Protein AF-L8FT70-F1 (afdb_monomer)

Solvent-accessible surface area (backbone atoms only — not comparable to full-atom values): 10504 Å² total; per-residue (Å²): 115,75,65,59,57,54,50,51,58,57,54,71,76,45,84,89,72,83,80,74,59,59,60,73,52,46,50,31,54,30,50,71,73,53,44,72,43,49,38,55,40,74,94,66,28,44,56,64,94,64,82,36,46,48,33,37,47,59,36,65,41,26,26,90,38,29,54,55,34,47,47,24,46,27,53,96,92,42,75,43,76,63,79,59,51,63,89,50,45,43,37,65,92,49,46,83,42,52,55,91,88,58,84,51,43,29,25,32,37,34,36,21,26,52,59,82,42,89,92,43,68,38,80,33,36,39,38,56,56,54,33,31,34,38,71,51,61,74,90,56,72,92,76,77,72,50,60,80,59,83,40,46,73,94,46,98,52,79,65,49,77,52,60,60,57,44,37,42,36,42,63,48,93,44,58,87,55,79,52,76,47,110

Mean predicted aligned error: 3.5 Å

InterPro domains:
  IPR007444 Glucan biosynthesis, periplasmic, MdoG C-terminal [PF04349] (3-182)
  IPR011013 Galactose mutarotase-like domain superfamily [SSF74650] (2-179)
  IPR014438 Glucan biosynthesis protein MdoG/MdoD [PTHR30504] (3-182)
  IPR014718 Glycoside hydrolase-type carbohydrate-binding [G3DSA:2.70.98.10] (1-182)

Secondary structure (DSSP, 8-state):
-HHHHHHHHHHHTS---PPPPPPSSGGGG--HHHHHT-EE-GGG-BTTTS-SS-EEEEEEPBTTB-S-BEEEEEETTEEEEPPP-GGGEE-GGGGGGS-TT----EEEEEEEE-SS-TTS-EEEEEEESTTEEEE--TT------EES--BSTTSSSPPB-----EEEEEPPSSTT---EE-

Sequence (182 aa):
ANYVRRLAQRLARRSYVAPSEIPASGLGALDYDGYRHIRFRADKAIWRNEDLGFELQMFPCGYLYRTPVEIFLVESGTARRLKAVPSLFEFGEVKDQLAPGARVAFSGFRIHAPLNRRDFYDEFMVFQGASYFRGLGKNHRYGLSARALALNTAGPEPEEFPIFRSFWIEKPDKPQAITVHA

Structure (mmCIF, N/CA/C/O backbone):
data_AF-L8FT70-F1
#
_entry.id   AF-L8FT70-F1
#
loop_
_atom_site.group_PDB
_atom_site.id
_atom_site.type_symbol
_atom_site.label_atom_id
_atom_site.label_alt_id
_atom_site.label_comp_id
_atom_site.label_asym_id
_atom_site.label_entity_id
_atom_site.label_seq_id
_atom_site.pdbx_PDB_ins_code
_atom_site.Cartn_x
_atom_site.Cartn_y
_atom_site.Cartn_z
_atom_site.occupancy
_atom_site.B_iso_or_equiv
_atom_site.auth_seq_id
_atom_site.auth_comp_id
_atom_site.auth_asym_id
_atom_site.auth_atom_id
_atom_site.pdbx_PDB_model_num
ATOM 1 N N . ALA A 1 1 ? -18.743 -4.910 -5.871 1.00 64.56 1 ALA A N 1
ATOM 2 C CA . ALA A 1 1 ? -18.445 -5.935 -6.905 1.00 64.56 1 ALA A CA 1
ATOM 3 C C . ALA A 1 1 ? -18.769 -5.523 -8.361 1.00 64.56 1 ALA A C 1
ATOM 5 O O . ALA A 1 1 ? -17.851 -5.434 -9.167 1.00 64.56 1 ALA A O 1
ATOM 6 N N . ASN A 1 2 ? -20.028 -5.250 -8.753 1.00 88.50 2 ASN A N 1
ATOM 7 C CA . ASN A 1 2 ? -20.389 -5.044 -10.179 1.00 88.50 2 ASN A CA 1
ATOM 8 C C . ASN A 1 2 ? -19.691 -3.863 -10.887 1.00 88.50 2 ASN A C 1
ATOM 10 O O . ASN A 1 2 ? -19.509 -3.895 -12.103 1.00 88.50 2 ASN A O 1
ATOM 14 N N . TYR A 1 3 ? -19.301 -2.820 -10.149 1.00 94.25 3 TYR A N 1
ATOM 15 C CA . TYR A 1 3 ? -18.602 -1.662 -10.713 1.00 94.25 3 TYR A CA 1
ATOM 16 C C . TYR A 1 3 ? -17.226 -2.029 -11.295 1.00 94.25 3 TYR A C 1
ATOM 18 O O . TYR A 1 3 ? -16.974 -1.749 -12.466 1.00 94.25 3 TYR A O 1
ATOM 26 N N . VAL A 1 4 ? -16.377 -2.703 -10.511 1.00 95.81 4 VAL A N 1
ATOM 27 C CA . VAL A 1 4 ? -14.994 -3.044 -10.896 1.00 95.81 4 VAL A CA 1
ATOM 28 C C . VAL A 1 4 ? -14.978 -3.979 -12.104 1.00 95.81 4 VAL A C 1
ATOM 30 O O . VAL A 1 4 ? -14.278 -3.720 -13.079 1.00 95.81 4 VAL A O 1
ATOM 33 N N . ARG A 1 5 ? -15.864 -4.984 -12.130 1.00 96.44 5 ARG A N 1
ATOM 34 C CA . ARG A 1 5 ? -16.022 -5.878 -13.289 1.00 96.44 5 ARG A CA 1
ATOM 35 C C . ARG A 1 5 ? -16.369 -5.117 -14.573 1.00 96.44 5 ARG A C 1
ATOM 37 O O . ARG A 1 5 ? -15.765 -5.361 -15.614 1.00 96.44 5 ARG A O 1
ATOM 44 N N . ARG A 1 6 ? -17.315 -4.172 -14.513 1.00 97.06 6 ARG A N 1
ATOM 45 C CA . ARG A 1 6 ? -17.670 -3.333 -15.674 1.00 97.06 6 ARG A CA 1
ATOM 46 C C . ARG A 1 6 ? -16.533 -2.403 -16.086 1.00 97.06 6 ARG A C 1
ATOM 48 O O . ARG A 1 6 ? -16.371 -2.129 -17.272 1.00 97.06 6 ARG A O 1
ATOM 55 N N . LEU A 1 7 ? -15.750 -1.896 -15.133 1.00 96.31 7 LEU A N 1
ATOM 56 C CA . LEU A 1 7 ? -14.559 -1.109 -15.438 1.00 96.31 7 LEU A CA 1
ATOM 57 C C . LEU A 1 7 ? -13.531 -1.954 -16.202 1.00 96.31 7 LEU A C 1
ATOM 59 O O . LEU A 1 7 ? -13.119 -1.537 -17.282 1.00 96.31 7 LEU A O 1
ATOM 63 N N . ALA A 1 8 ? -13.216 -3.156 -15.715 1.00 96.25 8 ALA A N 1
ATOM 64 C CA . ALA A 1 8 ? -12.308 -4.089 -16.381 1.00 96.25 8 ALA A CA 1
ATOM 65 C C . ALA A 1 8 ? -12.779 -4.441 -17.805 1.00 96.25 8 ALA A C 1
ATOM 67 O O . ALA A 1 8 ? -12.007 -4.335 -18.753 1.00 96.25 8 ALA A O 1
ATOM 68 N N . GLN A 1 9 ? -14.070 -4.746 -17.989 1.00 97.44 9 GLN A N 1
ATOM 69 C CA . GLN A 1 9 ? -14.654 -5.008 -19.314 1.00 97.44 9 GLN A CA 1
ATOM 70 C C . GLN A 1 9 ? -14.506 -3.825 -20.280 1.00 97.44 9 GLN A C 1
ATOM 72 O O . GLN A 1 9 ? -14.277 -4.026 -21.470 1.00 97.44 9 GLN A O 1
ATOM 77 N N . ARG A 1 10 ? -14.646 -2.584 -19.795 1.00 96.62 10 ARG A N 1
ATOM 78 C CA . ARG A 1 10 ? -14.446 -1.388 -20.630 1.00 96.62 10 ARG A CA 1
ATOM 79 C C . ARG A 1 10 ? -12.981 -1.191 -21.006 1.00 96.62 10 ARG A C 1
ATOM 81 O O . ARG A 1 10 ? -12.717 -0.805 -22.140 1.00 96.62 10 ARG A O 1
ATOM 88 N N . LEU A 1 11 ? -12.057 -1.447 -20.079 1.00 96.00 11 LEU A N 1
ATOM 89 C CA . LEU A 1 11 ? -10.618 -1.348 -20.334 1.00 96.00 11 LEU A CA 1
ATOM 90 C C . LEU A 1 11 ? -10.156 -2.399 -21.349 1.00 96.00 11 LEU A C 1
ATOM 92 O O . LEU A 1 11 ? -9.432 -2.053 -22.272 1.00 96.00 11 LEU A O 1
ATOM 96 N N . ALA A 1 12 ? -10.653 -3.635 -21.248 1.00 97.00 12 ALA A N 1
ATOM 97 C CA . ALA A 1 12 ? -10.311 -4.728 -22.162 1.00 97.00 12 ALA A CA 1
ATOM 98 C C . ALA A 1 12 ? -10.737 -4.486 -23.625 1.00 97.00 12 ALA A C 1
ATOM 100 O O . ALA A 1 12 ? -10.234 -5.138 -24.532 1.00 97.00 12 ALA A O 1
ATOM 101 N N . ARG A 1 13 ? -11.664 -3.551 -23.875 1.00 97.62 13 ARG A N 1
ATOM 102 C CA . ARG A 1 13 ? -12.131 -3.180 -25.226 1.00 97.62 13 ARG A CA 1
ATOM 103 C C . ARG A 1 13 ? -11.292 -2.082 -25.885 1.00 97.62 13 ARG A C 1
ATOM 105 O O . ARG A 1 13 ? -11.690 -1.557 -26.922 1.00 97.62 13 ARG A O 1
ATOM 112 N N . ARG A 1 14 ? -10.194 -1.660 -25.262 1.00 96.44 14 ARG A N 1
ATOM 113 C CA . ARG A 1 14 ? -9.319 -0.589 -25.749 1.00 96.44 14 ARG A CA 1
ATOM 114 C C . ARG A 1 14 ? -7.876 -1.072 -25.739 1.00 96.44 14 ARG A C 1
ATOM 116 O O . ARG A 1 14 ? -7.523 -1.934 -24.940 1.00 96.44 14 ARG A O 1
ATOM 123 N N . SER A 1 15 ? -7.044 -0.478 -26.589 1.00 97.06 15 SER A N 1
ATOM 124 C CA . SER A 1 15 ? -5.602 -0.715 -26.545 1.00 97.06 15 SER A CA 1
ATOM 125 C C . SER A 1 15 ? -5.044 -0.362 -25.169 1.00 97.06 15 SER A C 1
ATOM 127 O O . SER A 1 15 ? -5.447 0.631 -24.552 1.00 97.06 15 SER A O 1
ATOM 129 N N . TYR A 1 16 ? -4.113 -1.184 -24.691 1.00 95.19 16 TYR A N 1
ATOM 130 C CA . TYR A 1 16 ? -3.444 -0.960 -23.421 1.00 95.19 16 TYR A CA 1
ATOM 131 C C . TYR A 1 16 ? -2.677 0.366 -23.439 1.00 95.19 16 TYR A C 1
ATOM 133 O O . TYR A 1 16 ? -1.917 0.653 -24.360 1.00 95.19 16 TYR A O 1
ATOM 141 N N . VAL A 1 17 ? -2.859 1.155 -22.381 1.00 94.50 17 VAL A N 1
ATOM 142 C CA . VAL A 1 17 ? -2.061 2.353 -22.102 1.00 94.50 17 VAL A CA 1
ATOM 143 C C . VAL A 1 17 ? -1.437 2.168 -20.729 1.00 94.50 17 VAL A C 1
ATOM 145 O O . VAL A 1 17 ? -2.162 1.996 -19.739 1.00 94.50 17 VAL A O 1
ATOM 148 N N . ALA A 1 18 ? -0.105 2.163 -20.676 1.00 92.25 18 ALA A N 1
ATOM 149 C CA . ALA A 1 18 ? 0.641 2.067 -19.428 1.00 92.25 18 ALA A CA 1
ATOM 150 C C . ALA A 1 18 ? 0.343 3.283 -18.532 1.00 92.25 18 ALA A C 1
ATOM 152 O O . ALA A 1 18 ? 0.236 4.399 -19.048 1.00 92.25 18 ALA A O 1
ATOM 153 N N . PRO A 1 19 ? 0.183 3.107 -17.208 1.00 92.94 19 PRO A N 1
ATOM 154 C CA . PRO A 1 19 ? 0.081 4.249 -16.309 1.00 92.94 19 PRO A CA 1
ATOM 155 C C . PRO A 1 19 ? 1.381 5.057 -16.318 1.00 92.94 19 PRO A C 1
ATOM 157 O O . PRO A 1 19 ? 2.467 4.492 -16.421 1.00 92.94 19 PRO A O 1
ATOM 160 N N . SER A 1 20 ? 1.276 6.377 -16.175 1.00 94.81 20 SER A N 1
ATOM 161 C CA . SER A 1 20 ? 2.450 7.229 -15.988 1.00 94.81 20 SER A CA 1
ATOM 162 C C . SER A 1 20 ? 3.132 6.918 -14.658 1.00 94.81 20 SER A C 1
ATOM 164 O O . SER A 1 20 ? 2.480 6.884 -13.613 1.00 94.81 20 SER A O 1
ATOM 166 N N . GLU A 1 21 ? 4.448 6.744 -14.693 1.00 95.75 21 GLU A N 1
ATOM 167 C CA . GLU A 1 21 ? 5.271 6.623 -13.493 1.00 95.75 21 GLU A CA 1
ATOM 168 C C . GLU A 1 21 ? 5.571 7.997 -12.874 1.00 95.75 21 GLU A C 1
AT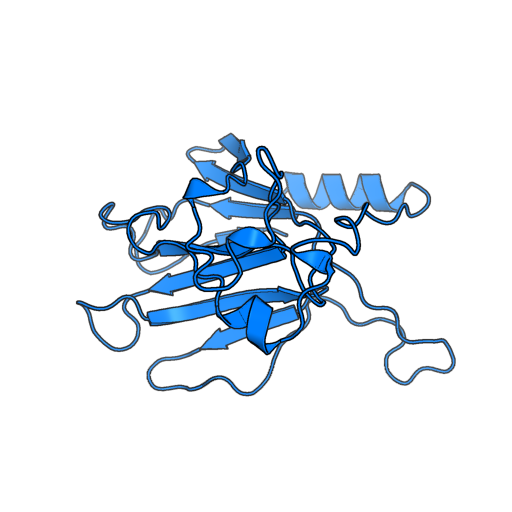OM 170 O O . GLU A 1 21 ? 5.485 9.036 -13.536 1.00 95.75 21 GLU A O 1
ATOM 175 N N . ILE A 1 22 ? 5.952 8.007 -11.594 1.00 94.31 22 ILE A N 1
ATOM 176 C CA . ILE A 1 22 ? 6.592 9.184 -10.996 1.00 94.31 22 ILE A CA 1
ATOM 177 C C . ILE A 1 22 ? 7.956 9.450 -11.668 1.00 94.31 22 ILE A C 1
ATOM 179 O O . ILE A 1 22 ? 8.567 8.516 -12.193 1.00 94.31 22 ILE A O 1
ATOM 183 N N . PRO A 1 23 ? 8.474 10.694 -11.638 1.00 93.19 23 PRO A N 1
ATOM 184 C CA . PRO A 1 23 ? 9.800 10.993 -12.172 1.00 93.19 23 PRO A CA 1
ATOM 185 C C . PRO A 1 23 ? 10.894 10.114 -11.557 1.00 93.19 23 PRO A C 1
ATOM 187 O O . PRO A 1 23 ? 10.858 9.818 -10.364 1.00 93.19 23 PRO A O 1
ATOM 190 N N . ALA A 1 24 ? 11.920 9.780 -12.343 1.00 92.50 24 ALA A N 1
ATOM 191 C CA . ALA A 1 24 ? 13.111 9.054 -11.882 1.00 92.50 24 ALA A CA 1
ATOM 192 C C . ALA A 1 24 ? 14.059 9.910 -11.010 1.00 92.50 24 ALA A C 1
ATOM 194 O O . ALA A 1 24 ? 15.211 9.549 -10.810 1.00 92.50 24 ALA A O 1
ATOM 195 N N . SER A 1 25 ? 13.584 11.054 -10.516 1.00 91.00 25 SER A N 1
ATOM 196 C CA . SER A 1 25 ? 14.275 11.984 -9.621 1.00 91.00 25 SER A CA 1
ATOM 197 C C . SER A 1 25 ? 13.562 12.047 -8.266 1.00 91.00 25 SER A C 1
ATOM 199 O O . SER A 1 25 ? 12.397 11.655 -8.148 1.00 91.00 25 SER A O 1
ATOM 201 N N . GLY A 1 26 ? 14.223 12.589 -7.240 1.00 91.75 26 GLY A N 1
ATOM 202 C CA . GLY A 1 26 ? 13.659 12.654 -5.888 1.00 91.75 26 GLY A CA 1
ATOM 203 C C . GLY A 1 26 ? 13.318 11.251 -5.384 1.00 91.75 26 GLY A C 1
ATOM 204 O O . GLY A 1 26 ? 14.154 10.356 -5.447 1.00 91.75 26 GLY A O 1
ATOM 205 N N . LEU A 1 27 ? 12.062 11.018 -4.988 1.00 93.62 27 LEU A N 1
ATOM 206 C CA . LEU A 1 27 ? 11.625 9.707 -4.486 1.00 93.62 27 LEU A CA 1
ATOM 207 C C . LEU A 1 27 ? 11.851 8.552 -5.477 1.00 93.62 27 LEU A C 1
ATOM 209 O O . LEU A 1 27 ? 12.101 7.427 -5.050 1.00 93.62 27 L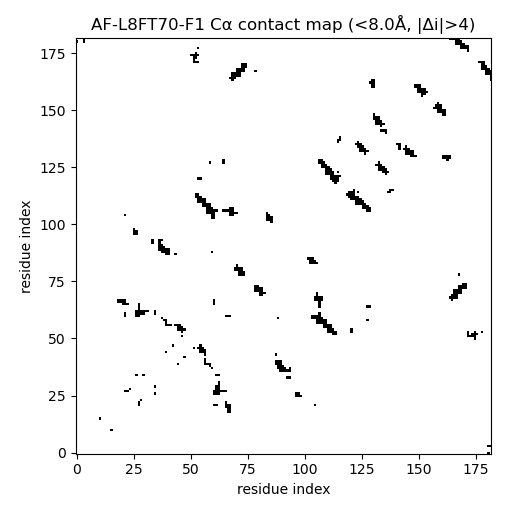EU A O 1
ATOM 213 N N . GLY A 1 28 ? 11.774 8.800 -6.788 1.00 93.69 28 GLY A N 1
ATOM 214 C CA . GLY A 1 28 ? 12.010 7.773 -7.809 1.00 93.69 28 GLY A CA 1
ATOM 215 C C . GLY A 1 28 ? 13.487 7.434 -8.040 1.00 93.69 28 GLY A C 1
ATOM 216 O O . GLY A 1 28 ? 13.764 6.435 -8.696 1.00 93.69 28 GLY A O 1
A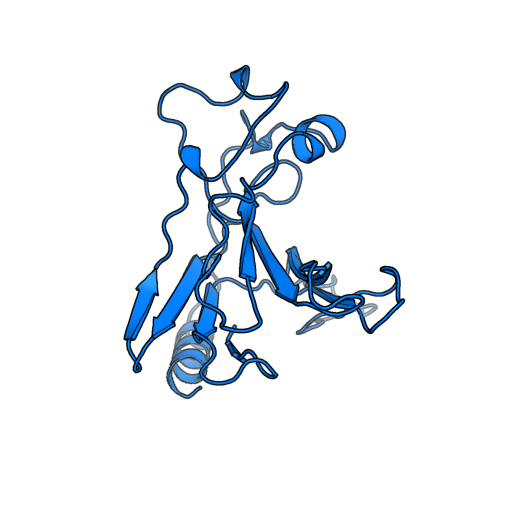TOM 217 N N . ALA A 1 29 ? 14.411 8.244 -7.508 1.00 93.88 29 ALA A N 1
ATOM 218 C CA . ALA A 1 29 ? 15.859 8.019 -7.564 1.00 93.88 29 ALA A CA 1
ATOM 219 C C . ALA A 1 29 ? 16.407 7.296 -6.324 1.00 93.88 29 ALA A C 1
ATOM 221 O O . ALA A 1 29 ? 17.593 6.981 -6.279 1.00 93.88 29 ALA A O 1
ATOM 222 N N . LEU A 1 30 ? 15.565 7.074 -5.310 1.00 95.31 30 LEU A N 1
ATOM 223 C CA . LEU A 1 30 ? 15.961 6.395 -4.083 1.00 95.31 30 LEU A CA 1
ATOM 224 C C . LEU A 1 30 ? 16.443 4.978 -4.373 1.00 95.31 30 LEU A C 1
ATOM 226 O O . LEU A 1 30 ? 15.869 4.281 -5.207 1.00 95.31 30 LEU A O 1
ATOM 230 N N . ASP A 1 31 ? 17.443 4.539 -3.621 1.00 95.38 31 ASP A N 1
ATOM 231 C CA . ASP A 1 31 ? 17.763 3.129 -3.467 1.00 95.38 31 ASP A CA 1
ATOM 232 C C . ASP A 1 31 ? 16.912 2.499 -2.347 1.00 95.38 31 ASP A C 1
ATOM 234 O O . ASP A 1 31 ? 16.004 3.121 -1.779 1.00 95.38 31 ASP A O 1
ATOM 238 N N . TYR A 1 32 ? 17.175 1.227 -2.047 1.00 94.94 32 TYR A N 1
ATOM 239 C CA . TYR A 1 32 ? 16.453 0.501 -1.006 1.00 94.94 32 TYR A CA 1
ATOM 240 C C . TYR A 1 32 ? 16.607 1.153 0.375 1.00 94.94 32 TYR A C 1
ATOM 242 O O . TYR A 1 32 ? 15.620 1.272 1.109 1.00 94.94 32 TYR A O 1
ATOM 250 N N . ASP A 1 33 ? 17.822 1.588 0.716 1.00 94.12 33 ASP A N 1
ATOM 251 C CA . ASP A 1 33 ? 18.116 2.184 2.015 1.00 94.12 33 ASP A CA 1
ATOM 252 C C . ASP A 1 33 ? 17.409 3.526 2.173 1.00 94.12 33 ASP A C 1
ATOM 254 O O . ASP A 1 33 ? 16.723 3.741 3.171 1.00 94.12 33 ASP A O 1
ATOM 258 N N . GLY A 1 34 ? 17.437 4.377 1.152 1.00 95.12 34 GLY A N 1
ATOM 259 C CA . GLY A 1 34 ? 16.664 5.609 1.140 1.00 95.12 34 GLY A CA 1
ATOM 260 C C . GLY A 1 34 ? 15.155 5.358 1.247 1.00 95.12 34 GLY A C 1
ATOM 261 O O . GLY A 1 34 ? 14.463 6.013 2.030 1.00 95.12 34 GLY A O 1
ATOM 262 N N . TYR A 1 35 ? 14.625 4.374 0.514 1.00 96.31 35 TYR A N 1
ATOM 263 C CA . TYR A 1 35 ? 13.190 4.078 0.518 1.00 96.31 35 TYR A CA 1
ATOM 264 C C . TYR A 1 35 ? 12.676 3.588 1.876 1.00 96.31 35 TYR A C 1
ATOM 266 O O . TYR A 1 35 ? 11.615 4.027 2.322 1.00 96.31 35 TYR A O 1
ATOM 274 N N . ARG A 1 36 ? 13.424 2.726 2.579 1.00 94.88 36 ARG A N 1
ATOM 275 C CA . ARG A 1 36 ? 13.002 2.188 3.890 1.00 94.88 36 ARG A CA 1
ATOM 276 C C . ARG A 1 36 ? 12.977 3.233 5.017 1.00 94.88 36 ARG A C 1
ATOM 278 O O . ARG A 1 36 ? 12.402 2.963 6.076 1.00 94.88 36 ARG A O 1
ATOM 285 N N . HIS A 1 37 ? 13.580 4.410 4.818 1.00 94.38 37 HIS A N 1
ATOM 286 C CA . HIS A 1 37 ? 13.431 5.540 5.742 1.00 94.38 37 HIS A CA 1
ATOM 287 C C . HIS A 1 37 ? 12.048 6.190 5.656 1.00 94.38 37 HIS A C 1
ATOM 289 O O . HIS A 1 37 ? 11.625 6.821 6.625 1.00 94.38 37 HIS A O 1
ATOM 295 N N . ILE A 1 38 ? 11.322 6.010 4.547 1.00 95.88 38 ILE A N 1
ATOM 296 C CA . ILE A 1 38 ? 9.988 6.578 4.384 1.00 95.88 38 ILE A CA 1
ATOM 297 C C . ILE A 1 38 ? 8.961 5.695 5.087 1.00 95.88 38 ILE A C 1
ATOM 299 O O . ILE A 1 38 ? 8.752 4.534 4.731 1.00 95.88 38 ILE A O 1
ATOM 303 N N . ARG A 1 39 ? 8.282 6.256 6.084 1.00 96.50 39 ARG A N 1
ATOM 304 C CA . ARG A 1 39 ? 7.292 5.545 6.896 1.00 96.50 39 ARG A CA 1
ATOM 305 C C . ARG A 1 39 ? 5.956 6.252 6.841 1.00 96.50 39 ARG A C 1
ATOM 307 O O . ARG A 1 39 ? 5.885 7.471 6.911 1.00 96.50 39 ARG A O 1
ATOM 314 N N . PHE A 1 40 ? 4.879 5.486 6.737 1.00 98.00 40 PHE A N 1
ATOM 315 C CA . PHE A 1 40 ? 3.551 6.040 6.957 1.00 98.00 40 PHE A CA 1
ATOM 316 C C . PHE A 1 40 ? 3.397 6.412 8.434 1.00 98.00 40 PHE A C 1
ATOM 318 O O . PHE A 1 40 ? 3.781 5.645 9.319 1.00 98.00 40 PHE A O 1
ATOM 325 N N . ARG A 1 41 ? 2.820 7.579 8.697 1.00 97.88 41 ARG A N 1
ATOM 326 C CA . ARG A 1 41 ? 2.558 8.061 10.050 1.00 97.88 41 ARG A CA 1
ATOM 327 C C . ARG A 1 41 ? 1.469 7.228 10.713 1.00 97.88 41 ARG A C 1
ATOM 329 O O . ARG A 1 41 ? 0.309 7.299 10.314 1.00 97.88 41 ARG A O 1
ATOM 336 N N . ALA A 1 42 ? 1.819 6.460 11.742 1.00 95.44 42 ALA A N 1
ATOM 337 C CA . ALA A 1 42 ? 0.865 5.584 12.428 1.00 95.44 42 ALA A CA 1
ATOM 338 C C . ALA A 1 42 ? -0.310 6.361 13.053 1.00 95.44 42 ALA A C 1
ATOM 340 O O . ALA A 1 42 ? -1.431 5.862 13.067 1.00 95.44 42 ALA A O 1
ATOM 341 N N . ASP A 1 43 ? -0.099 7.612 13.486 1.00 96.56 43 ASP A N 1
ATOM 342 C CA . ASP A 1 43 ? -1.167 8.497 13.981 1.00 96.56 43 ASP A CA 1
ATOM 343 C C . ASP A 1 43 ? -2.169 8.924 12.893 1.00 96.56 43 ASP A C 1
ATOM 345 O O . ASP A 1 43 ? -3.251 9.415 13.211 1.00 96.56 43 ASP A O 1
ATOM 349 N N . LYS A 1 44 ? -1.827 8.727 11.615 1.00 97.94 44 LYS A N 1
ATOM 350 C CA . LYS A 1 44 ? -2.663 9.023 10.443 1.00 97.94 44 LYS A CA 1
ATOM 351 C C . LYS A 1 44 ? -3.271 7.772 9.810 1.00 97.94 44 LYS A C 1
ATOM 353 O O . LYS A 1 44 ? -3.801 7.868 8.703 1.00 97.94 44 LYS A O 1
ATOM 358 N N . ALA A 1 45 ? -3.156 6.608 10.456 1.00 98.19 45 ALA A N 1
ATOM 359 C CA . ALA A 1 45 ? -3.726 5.373 9.932 1.00 98.19 45 ALA A CA 1
ATOM 360 C C . ALA A 1 45 ? -5.234 5.538 9.695 1.00 98.19 45 ALA A C 1
ATOM 362 O O . ALA A 1 45 ? -5.950 6.144 10.495 1.00 98.19 45 ALA A O 1
ATOM 363 N N . ILE A 1 46 ? -5.704 5.038 8.555 1.00 98.31 46 ILE A N 1
ATOM 364 C CA . ILE A 1 46 ? -7.121 5.120 8.201 1.00 98.31 46 ILE A CA 1
ATOM 365 C C . ILE A 1 46 ? -7.893 4.207 9.154 1.00 98.31 46 ILE A C 1
ATOM 367 O O . ILE A 1 46 ? -7.468 3.072 9.374 1.00 98.31 46 ILE A O 1
ATOM 371 N N . TRP A 1 47 ? -9.004 4.718 9.690 1.00 97.69 47 TRP A N 1
ATOM 372 C CA . TRP A 1 47 ? -9.857 4.074 10.702 1.00 97.69 47 TRP A CA 1
ATOM 373 C C . TRP A 1 47 ? -9.227 3.867 12.078 1.00 97.69 47 TRP A C 1
ATOM 375 O O . TRP A 1 47 ? -9.770 3.152 12.923 1.00 97.69 47 TRP A O 1
ATOM 385 N N . ARG A 1 48 ? -8.108 4.544 12.341 1.00 96.44 48 ARG A N 1
ATOM 386 C CA . ARG A 1 48 ? -7.511 4.565 13.670 1.00 96.44 48 ARG A CA 1
ATOM 387 C C . ARG A 1 48 ? -8.510 5.067 14.708 1.00 96.44 48 ARG A C 1
ATOM 389 O O . ARG A 1 48 ? -9.114 6.121 14.530 1.00 96.44 48 ARG A O 1
ATOM 396 N N . ASN A 1 49 ? -8.610 4.341 15.820 1.00 93.56 49 ASN A N 1
ATOM 397 C CA . ASN A 1 49 ? -9.528 4.623 16.931 1.00 93.56 49 ASN A CA 1
ATOM 398 C C . ASN A 1 49 ? -11.028 4.607 16.557 1.00 93.56 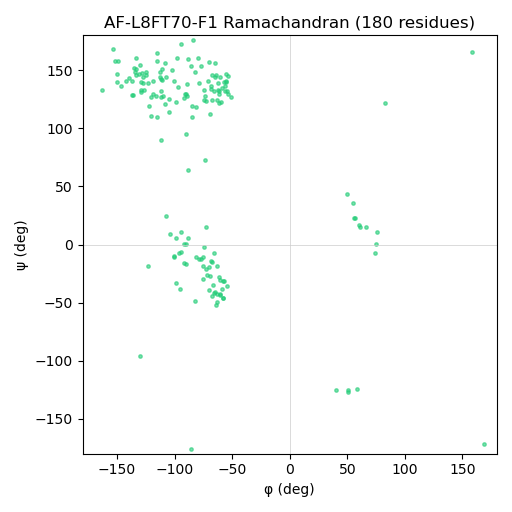49 ASN A C 1
ATOM 400 O O . ASN A 1 49 ? -11.838 5.118 17.324 1.00 93.56 49 ASN A O 1
ATOM 404 N N . GLU A 1 50 ? -11.416 4.023 15.416 1.00 95.44 50 GLU A N 1
ATOM 405 C CA . GLU A 1 50 ? -12.832 3.850 15.037 1.00 95.44 50 GLU A CA 1
ATOM 406 C C . GLU A 1 50 ? -13.423 2.495 15.487 1.00 95.44 50 GLU A C 1
ATOM 408 O O . GLU A 1 50 ? -14.588 2.223 15.219 1.00 95.44 50 GLU A O 1
ATOM 413 N N . ASP A 1 51 ? -12.633 1.647 16.161 1.00 92.50 51 ASP A N 1
ATOM 414 C CA . ASP A 1 51 ? -13.026 0.316 16.674 1.00 92.50 51 ASP A CA 1
ATOM 415 C C . ASP A 1 51 ? -13.608 -0.638 15.607 1.00 92.50 51 ASP A C 1
ATOM 417 O O . ASP A 1 51 ? -14.501 -1.446 15.851 1.00 92.50 51 ASP A O 1
ATOM 421 N N . LEU A 1 52 ? -13.076 -0.557 14.383 1.00 95.81 52 LEU A N 1
ATOM 422 C CA . LEU A 1 52 ? -13.527 -1.366 13.241 1.00 95.81 52 LEU A CA 1
ATOM 423 C C . LEU A 1 52 ? -12.789 -2.705 13.103 1.00 95.81 52 LEU A C 1
ATOM 425 O O . LEU A 1 52 ? -13.022 -3.431 12.142 1.00 95.81 52 LEU A O 1
ATOM 429 N N . GLY A 1 53 ? -11.848 -3.013 13.999 1.00 96.19 53 GLY A N 1
ATOM 430 C CA . GLY A 1 53 ? -10.982 -4.197 13.922 1.00 96.19 53 GLY A CA 1
ATOM 431 C C . GLY A 1 53 ? -9.870 -4.128 12.866 1.00 96.19 53 GLY A C 1
ATOM 432 O O . GLY A 1 53 ? -8.995 -4.993 12.860 1.00 96.19 53 GLY A O 1
ATOM 433 N N . PHE A 1 54 ? -9.858 -3.098 12.012 1.00 98.00 54 PHE A N 1
ATOM 434 C CA . PHE A 1 54 ? -8.871 -2.925 10.947 1.00 98.00 54 PHE A CA 1
ATOM 435 C C . PHE A 1 54 ? -8.373 -1.482 10.836 1.00 98.00 54 PHE A C 1
ATOM 437 O O . PHE A 1 54 ? -9.162 -0.543 10.897 1.00 98.00 54 PHE A O 1
ATOM 444 N N . GLU A 1 55 ? -7.075 -1.320 10.580 1.00 98.12 55 GLU A N 1
ATOM 445 C CA . GLU A 1 55 ? -6.451 -0.035 10.239 1.00 98.12 55 GLU A CA 1
ATOM 446 C C . GLU A 1 55 ? -5.693 -0.141 8.910 1.00 98.12 55 GLU A C 1
ATOM 448 O O . GLU A 1 55 ? -5.077 -1.170 8.614 1.00 98.12 55 GLU A O 1
ATOM 453 N N . LEU A 1 56 ? -5.679 0.934 8.115 1.00 98.62 56 LEU A N 1
ATOM 454 C CA . LEU A 1 56 ? -4.903 0.979 6.870 1.00 98.62 56 LEU A CA 1
ATOM 455 C C . LEU A 1 56 ? -3.734 1.951 6.968 1.00 98.62 56 LEU A C 1
ATOM 457 O O . LEU A 1 56 ? -3.864 3.069 7.469 1.00 98.62 56 LEU A O 1
ATOM 461 N N . GLN A 1 57 ? -2.615 1.561 6.369 1.00 98.69 57 GLN A N 1
ATOM 462 C CA . GLN A 1 57 ? -1.496 2.457 6.093 1.00 98.69 57 GLN A CA 1
ATOM 463 C C . GLN A 1 57 ? -1.102 2.338 4.625 1.00 98.69 57 GLN A C 1
ATOM 465 O O . GLN A 1 57 ? -1.216 1.268 4.029 1.00 98.69 57 GLN A O 1
ATOM 470 N N . MET A 1 58 ? -0.640 3.436 4.039 1.00 98.62 58 MET A N 1
ATOM 471 C CA . MET A 1 58 ? -0.300 3.489 2.617 1.00 98.62 58 MET A CA 1
ATOM 472 C C . MET A 1 58 ? 1.210 3.399 2.418 1.00 98.62 58 MET A C 1
ATOM 474 O O . MET A 1 58 ? 1.976 3.890 3.245 1.00 98.62 58 MET A O 1
ATOM 478 N N . PHE A 1 59 ? 1.639 2.840 1.291 1.00 98.44 59 PHE A N 1
ATOM 479 C CA . PHE A 1 59 ? 3.025 2.933 0.844 1.00 98.44 59 PHE A CA 1
ATOM 480 C C . PHE A 1 59 ? 3.167 4.066 -0.174 1.00 98.44 59 PHE A C 1
ATOM 482 O O . PHE A 1 59 ? 2.329 4.179 -1.073 1.00 98.44 59 PHE A O 1
ATOM 489 N N . PRO A 1 60 ? 4.207 4.907 -0.078 1.00 97.50 60 PRO A N 1
ATOM 490 C CA . PRO A 1 60 ? 4.465 5.926 -1.082 1.00 97.50 60 PRO A CA 1
ATOM 491 C C . PRO A 1 60 ? 5.105 5.305 -2.329 1.00 97.50 60 PRO A C 1
ATOM 493 O O . PRO A 1 60 ? 5.786 4.276 -2.257 1.00 97.50 60 PRO A O 1
ATOM 496 N N . CYS A 1 61 ? 4.911 5.931 -3.485 1.00 97.19 61 CYS A N 1
ATOM 497 C CA . CYS A 1 61 ? 5.760 5.686 -4.646 1.00 97.19 61 CYS A CA 1
ATOM 498 C C . CYS A 1 61 ? 7.192 6.153 -4.368 1.00 97.19 61 CYS A C 1
ATOM 500 O O . CYS A 1 61 ? 7.410 7.166 -3.703 1.00 97.19 61 CYS A O 1
ATOM 502 N N . GLY A 1 62 ? 8.153 5.414 -4.906 1.00 95.56 62 GLY A N 1
ATOM 503 C CA . GLY A 1 62 ? 9.580 5.664 -4.745 1.00 95.56 62 GLY A CA 1
ATOM 504 C C . GLY A 1 62 ? 10.389 4.400 -5.002 1.00 95.56 62 GLY A C 1
ATOM 505 O O . GLY A 1 62 ? 9.817 3.306 -5.052 1.00 95.56 62 GLY A O 1
ATOM 506 N N . TYR A 1 63 ? 11.704 4.550 -5.172 1.00 95.44 63 TYR A N 1
ATOM 507 C CA . TYR A 1 63 ? 12.597 3.441 -5.518 1.00 95.44 63 TYR A CA 1
ATOM 508 C C . TYR A 1 63 ? 12.050 2.661 -6.732 1.00 95.44 63 TYR A C 1
ATOM 510 O O . TYR A 1 63 ? 11.742 3.269 -7.757 1.00 95.44 63 TYR A O 1
ATOM 518 N N . LEU A 1 64 ? 11.867 1.342 -6.637 1.00 95.56 64 LEU A N 1
ATOM 519 C CA . LEU A 1 64 ? 11.316 0.514 -7.711 1.00 95.56 64 LEU A CA 1
ATOM 520 C C . LEU A 1 64 ? 9.794 0.670 -7.878 1.00 95.56 64 LEU A C 1
ATOM 522 O O . LEU A 1 64 ? 9.240 0.337 -8.924 1.00 95.56 64 LEU A O 1
ATOM 526 N N . TYR A 1 65 ? 9.088 1.198 -6.875 1.00 97.12 65 TYR A N 1
ATOM 527 C CA . TYR A 1 65 ? 7.631 1.324 -6.870 1.00 97.12 65 TYR A CA 1
ATOM 528 C C . TYR A 1 65 ? 7.175 2.644 -7.499 1.00 97.12 65 TYR A C 1
ATOM 530 O O . TYR A 1 65 ? 6.603 3.513 -6.833 1.00 97.12 65 TYR A O 1
ATOM 538 N N . ARG A 1 66 ? 7.450 2.818 -8.793 1.00 95.75 66 ARG A N 1
ATOM 539 C CA . ARG A 1 66 ? 7.227 4.100 -9.483 1.00 95.75 66 ARG A CA 1
ATOM 540 C C . ARG A 1 66 ? 5.849 4.260 -10.113 1.00 95.75 66 ARG A C 1
ATOM 542 O O . ARG A 1 66 ? 5.458 5.384 -10.411 1.00 95.75 66 ARG A O 1
ATOM 549 N N . THR A 1 67 ? 5.112 3.166 -10.294 1.00 96.81 67 THR A N 1
ATOM 550 C CA . THR A 1 67 ? 3.748 3.193 -10.837 1.00 96.81 67 THR A CA 1
ATOM 551 C C . THR A 1 67 ? 2.732 3.470 -9.720 1.00 96.81 67 THR A C 1
ATOM 553 O O . THR A 1 67 ? 2.635 2.666 -8.789 1.00 96.81 67 THR A O 1
ATOM 556 N N . PRO A 1 68 ? 1.963 4.572 -9.788 1.00 97.38 68 PRO A N 1
ATOM 557 C CA . PRO A 1 68 ? 0.919 4.868 -8.815 1.00 97.38 68 PRO A CA 1
ATOM 558 C C . PRO A 1 68 ? -0.258 3.895 -8.863 1.00 97.38 68 PRO A C 1
ATOM 560 O O . PRO A 1 68 ? -0.700 3.494 -9.940 1.00 97.38 68 PRO A O 1
ATOM 563 N N . VAL A 1 69 ? -0.842 3.632 -7.695 1.00 98.19 69 VAL A N 1
ATOM 564 C CA . VAL A 1 69 ? -2.158 3.004 -7.550 1.00 98.19 69 VAL A CA 1
ATOM 565 C C . VAL A 1 69 ? -3.160 3.996 -6.968 1.00 98.19 69 VAL A C 1
ATOM 567 O O . VAL A 1 69 ? -2.834 4.839 -6.127 1.00 98.19 69 VAL A O 1
ATOM 570 N N . GLU A 1 70 ? -4.407 3.911 -7.416 1.00 98.38 70 GLU A N 1
ATOM 571 C CA . GLU A 1 70 ? -5.493 4.714 -6.860 1.00 98.38 70 GLU A CA 1
ATOM 572 C C . GLU A 1 70 ? -6.173 3.974 -5.709 1.00 98.38 70 GLU A C 1
ATOM 574 O O . GLU A 1 70 ? -6.588 2.832 -5.867 1.00 98.38 70 GLU A O 1
ATOM 579 N N . ILE A 1 71 ? -6.334 4.627 -4.560 1.00 98.75 71 ILE A N 1
ATOM 580 C CA . ILE A 1 71 ? -7.026 4.044 -3.407 1.00 98.75 71 ILE A CA 1
ATOM 581 C C . ILE A 1 71 ? -8.355 4.768 -3.210 1.00 98.75 71 ILE A C 1
ATOM 583 O O . ILE A 1 71 ? -8.396 5.998 -3.118 1.00 98.75 71 ILE A O 1
ATOM 587 N N . PHE A 1 72 ? -9.440 4.008 -3.132 1.00 98.75 72 PHE A N 1
ATOM 588 C CA . PHE A 1 72 ? -10.779 4.492 -2.835 1.00 98.75 72 PHE A CA 1
ATOM 589 C C . PHE A 1 72 ? -11.281 3.847 -1.546 1.00 98.75 72 PHE A C 1
ATOM 591 O O . PHE A 1 72 ? -11.265 2.625 -1.416 1.00 98.75 72 PHE A O 1
ATOM 598 N N . LEU A 1 73 ? -11.770 4.664 -0.617 1.00 98.44 73 LEU A N 1
ATOM 599 C CA . LEU A 1 73 ? -12.500 4.193 0.557 1.00 98.44 73 LEU A CA 1
ATOM 600 C C . LEU A 1 73 ? -13.985 4.145 0.211 1.00 98.44 73 LEU A C 1
ATOM 602 O O . LEU A 1 73 ? -14.523 5.122 -0.320 1.00 98.44 73 LEU A O 1
ATOM 606 N N . VAL A 1 74 ? -14.632 3.015 0.475 1.00 98.06 74 VAL A N 1
ATOM 607 C CA . VAL A 1 74 ? -16.055 2.814 0.198 1.00 98.06 74 VAL A CA 1
ATOM 608 C C . VAL A 1 74 ? -16.825 2.789 1.508 1.00 98.06 74 VAL A C 1
ATOM 610 O O . VAL A 1 74 ? -16.584 1.939 2.357 1.00 98.06 74 VAL A O 1
ATOM 613 N N . GLU A 1 75 ? -17.770 3.708 1.656 1.00 95.56 75 GLU A N 1
ATOM 614 C CA . GLU A 1 75 ? -18.639 3.812 2.829 1.00 95.56 75 GLU A CA 1
ATOM 615 C C . GLU A 1 75 ? -20.069 4.061 2.349 1.00 95.56 75 GLU A C 1
ATOM 617 O O . GLU A 1 75 ? -20.303 4.924 1.496 1.00 95.56 75 GLU A O 1
ATOM 622 N N . SER A 1 76 ? -21.021 3.262 2.840 1.00 90.75 76 SER A N 1
ATOM 623 C CA . SER A 1 76 ? -22.442 3.351 2.464 1.00 90.75 76 SER A CA 1
ATOM 624 C C . SER A 1 76 ? -22.666 3.393 0.942 1.00 90.75 76 SER A C 1
ATOM 626 O O . SER A 1 76 ? -23.412 4.219 0.419 1.00 90.75 76 SER A O 1
ATOM 628 N N . GLY A 1 77 ? -21.950 2.536 0.204 1.00 88.94 77 GLY A N 1
ATOM 629 C CA . GLY A 1 77 ? -22.034 2.435 -1.259 1.00 88.94 77 GLY A CA 1
ATOM 630 C C . GLY A 1 77 ? -21.355 3.567 -2.042 1.00 88.94 77 GLY A C 1
ATOM 631 O O . GLY A 1 77 ? -21.359 3.536 -3.273 1.00 88.94 77 GLY A O 1
ATOM 632 N N . THR A 1 78 ? -20.738 4.540 -1.367 1.00 95.25 78 THR A N 1
ATOM 633 C CA . THR A 1 78 ? -20.051 5.672 -2.001 1.00 95.25 78 THR A CA 1
ATOM 634 C C . THR A 1 78 ? -18.541 5.497 -1.930 1.00 95.25 78 THR A C 1
ATOM 636 O O . THR A 1 78 ? -17.979 5.348 -0.850 1.00 95.25 78 THR A O 1
ATOM 639 N N . ALA A 1 79 ? -17.870 5.564 -3.082 1.00 97.50 79 ALA A N 1
ATOM 640 C CA . ALA A 1 79 ? -16.414 5.518 -3.169 1.00 97.50 79 ALA A CA 1
ATOM 641 C C . ALA A 1 79 ? -15.816 6.933 -3.141 1.00 97.50 79 ALA A C 1
ATOM 643 O O . ALA A 1 79 ? -16.150 7.769 -3.984 1.00 97.50 79 ALA A O 1
ATOM 644 N N . ARG A 1 80 ? -14.884 7.193 -2.220 1.00 97.81 80 ARG A N 1
ATOM 645 C CA . ARG A 1 80 ? -14.105 8.438 -2.157 1.00 97.81 80 ARG A CA 1
ATOM 646 C C . ARG A 1 80 ? -12.631 8.146 -2.374 1.00 97.81 80 ARG A C 1
ATOM 648 O O . ARG A 1 80 ? -12.053 7.307 -1.691 1.00 97.81 80 ARG A O 1
ATOM 655 N N . ARG A 1 81 ? -12.012 8.862 -3.313 1.00 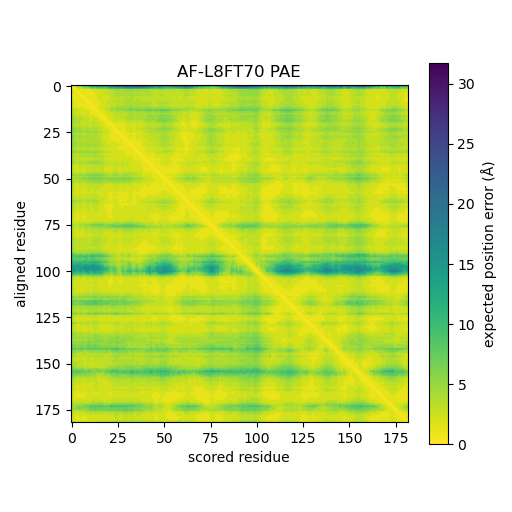98.19 81 ARG A N 1
ATO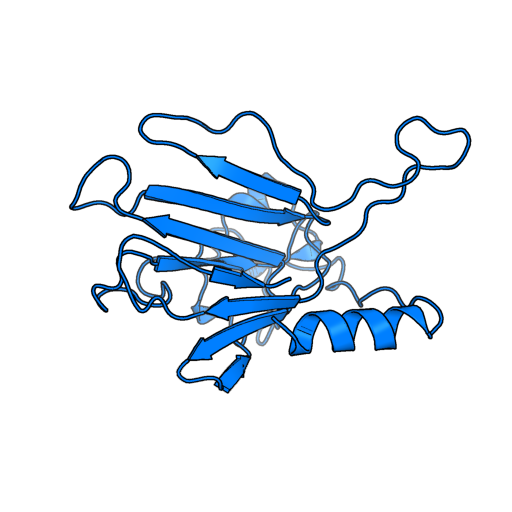M 656 C CA . ARG A 1 81 ? -10.576 8.740 -3.576 1.00 98.19 81 ARG A CA 1
ATOM 657 C C . ARG A 1 81 ? -9.779 9.280 -2.392 1.00 98.19 81 ARG A C 1
ATOM 659 O O . ARG A 1 81 ? -9.919 10.452 -2.040 1.00 98.19 81 ARG A O 1
ATOM 666 N N . LEU A 1 82 ? -8.898 8.454 -1.842 1.00 98.06 82 LEU A N 1
ATOM 667 C CA . LEU A 1 82 ? -7.897 8.879 -0.877 1.00 98.06 82 LEU A CA 1
ATOM 668 C C . LEU A 1 82 ? -6.791 9.640 -1.617 1.00 98.06 82 LEU A C 1
ATOM 670 O O . LEU A 1 82 ? -6.204 9.141 -2.580 1.00 98.06 82 LEU A O 1
ATOM 674 N N . LYS A 1 83 ? -6.521 10.875 -1.191 1.00 96.62 83 LYS A N 1
ATOM 675 C CA . LYS A 1 83 ? -5.467 11.704 -1.782 1.00 96.62 83 LYS A CA 1
ATOM 676 C C . LYS A 1 83 ? -4.147 11.446 -1.068 1.00 96.62 83 LYS A C 1
ATOM 678 O O . LYS A 1 83 ? -4.069 11.568 0.150 1.00 96.62 83 LYS A O 1
ATOM 683 N N . ALA A 1 84 ? -3.111 11.146 -1.841 1.00 96.44 84 ALA A N 1
ATOM 684 C CA . ALA A 1 84 ? -1.753 11.098 -1.330 1.00 96.44 84 ALA A CA 1
ATOM 685 C C . ALA A 1 84 ? -1.263 12.526 -1.062 1.00 96.44 84 ALA A C 1
ATOM 687 O O . ALA A 1 84 ? -1.289 13.379 -1.951 1.00 96.44 84 ALA A O 1
ATOM 688 N N . VAL A 1 85 ? -0.839 12.784 0.173 1.00 94.69 85 VAL A N 1
ATOM 689 C CA . VAL A 1 85 ? -0.240 14.056 0.589 1.00 94.69 85 VAL A CA 1
ATOM 690 C C . VAL A 1 85 ? 1.016 13.782 1.416 1.00 94.69 85 VAL A C 1
ATOM 692 O O . VAL A 1 85 ? 1.040 12.785 2.143 1.00 94.69 85 VAL A O 1
ATOM 695 N N . PRO A 1 86 ? 2.062 14.629 1.334 1.00 93.75 86 PRO A N 1
ATOM 696 C CA . PRO A 1 86 ? 3.322 14.371 2.033 1.00 93.75 86 PRO A CA 1
ATOM 697 C C . PRO A 1 86 ? 3.157 14.225 3.550 1.00 93.75 86 PRO A C 1
ATOM 699 O O . PRO A 1 86 ? 3.857 13.433 4.165 1.00 93.75 86 PRO A O 1
ATOM 702 N N . SER A 1 87 ? 2.182 14.916 4.151 1.00 93.69 87 SER A N 1
ATOM 703 C CA . SER A 1 87 ? 1.910 14.870 5.594 1.00 93.69 87 SER A CA 1
ATOM 704 C C . SER A 1 87 ? 1.412 13.516 6.118 1.00 93.69 87 SER A C 1
ATOM 706 O O . SER A 1 87 ? 1.296 13.356 7.331 1.00 93.69 87 SER A O 1
ATOM 708 N N . LEU A 1 88 ? 1.127 12.544 5.245 1.00 96.62 88 LEU A N 1
ATOM 709 C CA . LEU A 1 88 ? 0.854 11.156 5.636 1.00 96.62 88 LEU A CA 1
ATOM 710 C C . LEU A 1 88 ? 2.129 10.362 5.948 1.00 96.62 88 LEU A C 1
ATOM 712 O O . LEU A 1 88 ? 2.040 9.263 6.492 1.00 96.62 88 LEU A O 1
ATOM 716 N N . PHE A 1 89 ? 3.301 10.895 5.603 1.00 96.44 89 PHE A N 1
ATOM 717 C CA . PHE A 1 89 ? 4.566 10.182 5.676 1.00 96.44 89 PHE A CA 1
ATOM 718 C C . PHE A 1 89 ? 5.597 10.936 6.517 1.00 96.44 89 PHE A C 1
ATOM 720 O O . PHE A 1 89 ? 5.638 12.165 6.567 1.00 96.44 89 PHE A O 1
ATOM 727 N N . GLU A 1 90 ? 6.456 10.167 7.165 1.00 95.50 90 GLU A N 1
ATOM 728 C CA . GLU A 1 90 ? 7.733 10.592 7.713 1.00 95.50 90 GLU A CA 1
ATOM 729 C C . GLU A 1 90 ? 8.817 10.195 6.717 1.00 95.50 90 GLU A C 1
ATOM 731 O O . GLU A 1 90 ? 8.939 9.024 6.372 1.00 95.50 90 GLU A O 1
ATOM 736 N N . PHE A 1 91 ? 9.595 11.166 6.243 1.00 93.25 91 PHE A N 1
ATOM 737 C CA . PHE A 1 91 ? 10.632 10.932 5.232 1.00 93.25 91 PHE A CA 1
ATOM 738 C C . PHE A 1 91 ? 12.028 10.726 5.827 1.00 93.25 91 PHE A C 1
ATOM 740 O O . PHE A 1 91 ? 12.951 10.382 5.100 1.00 93.25 91 PHE A O 1
ATOM 747 N N . GLY A 1 92 ? 12.198 10.925 7.137 1.00 90.88 92 GLY A N 1
ATOM 748 C CA . GLY A 1 92 ? 13.480 10.729 7.814 1.00 90.88 92 GLY A CA 1
ATOM 749 C C . GLY A 1 92 ? 14.632 11.457 7.116 1.00 90.88 92 GLY A C 1
ATOM 750 O O . GLY A 1 92 ? 14.553 12.656 6.844 1.00 90.88 92 GLY A O 1
ATOM 751 N N . GLU A 1 93 ? 15.687 10.707 6.810 1.00 90.75 93 GLU A N 1
ATOM 752 C CA . GLU A 1 93 ? 16.919 11.204 6.184 1.00 90.75 93 GLU A CA 1
ATOM 753 C C . GLU A 1 93 ? 16.734 11.619 4.719 1.00 90.75 93 GLU A C 1
ATOM 755 O O . GLU A 1 93 ? 17.505 12.422 4.206 1.00 90.75 93 GLU A O 1
ATOM 760 N N . VAL A 1 94 ? 15.675 11.151 4.050 1.00 89.88 94 VAL A N 1
ATOM 761 C CA . VAL A 1 94 ? 15.412 11.476 2.639 1.00 89.88 94 VAL A CA 1
ATOM 762 C C . VAL A 1 94 ? 14.469 12.666 2.460 1.00 89.88 94 VAL A C 1
ATOM 764 O O . VAL A 1 94 ? 14.024 12.944 1.348 1.00 89.88 94 VAL A O 1
ATOM 767 N N . LYS A 1 95 ? 14.167 13.405 3.537 1.00 87.44 95 LYS A N 1
ATOM 768 C CA . LYS A 1 95 ? 13.297 14.594 3.495 1.00 87.44 95 LYS A CA 1
ATOM 769 C C . LYS A 1 95 ? 13.764 15.637 2.470 1.00 87.44 95 LYS A C 1
ATOM 771 O O . LYS A 1 95 ? 12.927 16.232 1.799 1.00 87.44 95 LYS A O 1
ATOM 776 N N . ASP A 1 96 ? 15.078 15.799 2.305 1.00 85.38 96 ASP A N 1
ATOM 777 C CA . ASP A 1 96 ? 15.669 16.804 1.413 1.00 85.38 96 ASP A CA 1
ATOM 778 C C . ASP A 1 96 ? 15.559 16.392 -0.067 1.00 85.38 96 ASP A C 1
ATOM 780 O O . ASP A 1 96 ? 15.758 17.207 -0.964 1.00 85.38 96 ASP A O 1
ATOM 784 N N . GLN A 1 97 ? 15.174 15.138 -0.339 1.00 80.50 97 GLN A N 1
ATOM 785 C CA . GLN A 1 97 ? 14.861 14.665 -1.687 1.00 80.50 97 GLN A CA 1
ATOM 786 C C . GLN A 1 97 ? 13.439 15.022 -2.141 1.00 80.50 97 GLN A C 1
ATOM 788 O O . GLN A 1 97 ? 13.115 14.867 -3.323 1.00 80.50 97 GLN A O 1
ATOM 793 N N . LEU A 1 98 ? 12.575 15.508 -1.240 1.00 81.31 98 LEU A N 1
ATOM 794 C CA . LEU A 1 98 ? 11.320 16.129 -1.648 1.00 81.31 98 LEU A CA 1
ATOM 795 C C . LEU A 1 98 ? 11.562 17.593 -1.970 1.00 81.31 98 LEU A C 1
ATOM 797 O O . LEU A 1 98 ? 11.731 18.426 -1.082 1.00 81.31 98 LEU A O 1
ATOM 801 N N . ALA A 1 99 ? 11.481 17.917 -3.258 1.00 76.44 99 ALA A N 1
ATOM 802 C CA . ALA A 1 99 ? 11.365 19.303 -3.673 1.00 76.44 99 ALA A CA 1
ATOM 803 C C . ALA A 1 99 ? 10.182 19.980 -2.942 1.00 76.44 99 ALA A C 1
ATOM 805 O O . ALA A 1 99 ? 9.148 19.339 -2.713 1.00 76.44 99 ALA A O 1
ATOM 806 N N . PRO A 1 100 ? 10.277 21.274 -2.600 1.00 74.62 100 PRO A N 1
ATOM 807 C CA . PRO A 1 100 ? 9.139 22.022 -2.081 1.00 74.62 100 PRO A CA 1
ATOM 808 C C . PRO A 1 100 ? 7.915 21.873 -2.997 1.00 74.62 100 PRO A C 1
ATOM 810 O O . PRO A 1 100 ? 7.998 22.075 -4.207 1.00 74.62 100 PRO A O 1
ATOM 813 N N . GLY A 1 101 ? 6.773 21.473 -2.430 1.00 71.69 101 GLY A N 1
ATOM 814 C CA . GLY A 1 101 ? 5.551 21.211 -3.202 1.00 71.69 101 GLY A CA 1
ATOM 815 C C . GLY A 1 101 ? 5.549 19.894 -3.991 1.00 71.69 101 GLY A C 1
ATOM 816 O O . GLY A 1 101 ? 4.642 19.678 -4.800 1.00 71.69 101 GLY A O 1
ATOM 817 N N . ALA A 1 102 ? 6.521 19.003 -3.761 1.00 77.19 102 ALA A N 1
ATOM 818 C CA . ALA A 1 102 ? 6.557 17.684 -4.377 1.00 77.19 102 ALA A CA 1
ATOM 819 C C . ALA A 1 102 ? 5.247 16.926 -4.131 1.00 77.19 102 ALA A C 1
ATOM 821 O O . ALA A 1 102 ? 4.746 16.806 -3.008 1.00 77.19 102 ALA A O 1
ATOM 822 N N . ARG A 1 103 ? 4.689 16.400 -5.221 1.00 85.44 103 ARG A N 1
ATOM 823 C CA . ARG A 1 103 ? 3.528 15.518 -5.167 1.00 85.44 103 ARG A CA 1
ATOM 824 C C . ARG A 1 103 ? 3.996 14.126 -4.777 1.00 85.44 103 ARG A C 1
ATOM 826 O O . ARG A 1 103 ? 4.997 13.638 -5.290 1.00 85.44 103 ARG A O 1
ATOM 833 N N . VAL A 1 104 ? 3.227 13.481 -3.913 1.00 94.00 104 VAL A N 1
ATOM 834 C CA . VAL A 1 104 ? 3.389 12.063 -3.597 1.00 94.00 104 VAL A CA 1
ATOM 835 C C . VAL A 1 104 ? 2.244 11.276 -4.213 1.00 94.00 104 VAL A C 1
ATOM 837 O O . VAL A 1 104 ? 1.167 11.813 -4.475 1.00 94.00 104 VAL A O 1
ATOM 840 N N . ALA A 1 105 ? 2.486 9.996 -4.440 1.00 96.94 105 ALA A N 1
ATOM 841 C CA . ALA A 1 105 ? 1.496 9.040 -4.901 1.00 96.94 105 ALA A CA 1
ATOM 842 C C . ALA A 1 105 ? 1.602 7.771 -4.055 1.00 96.94 105 ALA A C 1
ATOM 844 O O . ALA A 1 105 ? 2.623 7.551 -3.402 1.00 96.94 105 ALA A O 1
ATOM 845 N N . PHE A 1 106 ? 0.552 6.954 -4.045 1.00 98.50 106 PHE A N 1
ATOM 846 C CA . PHE A 1 106 ? 0.588 5.659 -3.374 1.00 98.50 106 PHE A CA 1
ATOM 847 C C . PHE A 1 106 ? 1.085 4.587 -4.337 1.00 98.50 106 PHE A C 1
ATOM 849 O O . PHE A 1 106 ? 0.662 4.564 -5.489 1.00 98.50 106 PHE A O 1
ATOM 856 N N . SER A 1 107 ? 1.938 3.685 -3.861 1.00 98.31 107 SER A N 1
ATOM 857 C CA . SER A 1 107 ? 2.351 2.476 -4.589 1.00 98.31 107 SER A CA 1
ATOM 858 C C . SER A 1 107 ? 1.618 1.217 -4.131 1.00 98.31 107 SER A C 1
ATOM 860 O O . SER A 1 107 ? 1.727 0.163 -4.754 1.00 98.31 107 SER A O 1
ATOM 862 N N . GLY A 1 108 ? 0.892 1.318 -3.021 1.00 98.56 108 GLY A N 1
ATOM 863 C CA . GLY A 1 108 ? 0.259 0.192 -2.368 1.00 98.56 108 GLY A CA 1
ATOM 864 C C . GLY A 1 108 ? -0.263 0.570 -0.993 1.00 98.56 108 GLY A C 1
ATOM 865 O O . GLY A 1 108 ? -0.244 1.739 -0.595 1.00 98.56 108 GLY A O 1
ATOM 866 N N . PHE A 1 109 ? -0.707 -0.435 -0.255 1.00 98.81 109 PHE A N 1
ATOM 867 C CA . PHE A 1 109 ? -1.175 -0.278 1.113 1.00 98.81 109 PHE A CA 1
ATOM 868 C C . PHE A 1 109 ? -0.997 -1.571 1.898 1.00 98.81 109 PHE A C 1
ATOM 870 O O . PHE A 1 109 ? -0.734 -2.644 1.350 1.00 98.81 109 PHE A O 1
ATOM 877 N N . ARG A 1 110 ? -1.165 -1.446 3.206 1.00 98.62 110 ARG A N 1
ATOM 878 C CA . ARG A 1 110 ? -1.162 -2.547 4.153 1.00 98.62 110 ARG A CA 1
ATOM 879 C C . ARG A 1 110 ? -2.315 -2.419 5.127 1.00 98.62 110 ARG A C 1
ATOM 881 O O . ARG A 1 110 ? -2.730 -1.309 5.472 1.00 98.62 110 ARG A O 1
ATOM 888 N N . ILE A 1 111 ? -2.802 -3.566 5.564 1.00 98.50 111 ILE A N 1
ATOM 889 C CA . ILE A 1 111 ? -3.917 -3.709 6.485 1.00 98.50 111 ILE A CA 1
ATOM 890 C C . ILE A 1 111 ? -3.367 -4.263 7.792 1.00 98.50 111 ILE A C 1
ATOM 892 O O . ILE A 1 111 ? -2.609 -5.238 7.791 1.00 98.50 111 ILE A O 1
ATOM 896 N N . HIS A 1 112 ? -3.761 -3.635 8.892 1.00 98.06 112 HIS A N 1
ATOM 897 C CA . HIS A 1 112 ? -3.443 -4.086 10.234 1.00 98.06 112 HIS A CA 1
ATOM 898 C C . HIS A 1 112 ? -4.701 -4.555 10.954 1.00 98.06 112 HIS A C 1
ATOM 900 O O . HIS A 1 112 ? -5.780 -4.014 10.716 1.00 98.06 112 HIS A O 1
ATOM 906 N N .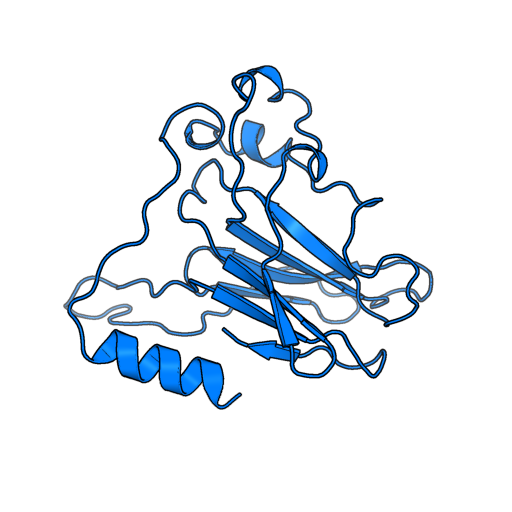 ALA A 1 113 ? -4.546 -5.537 11.835 1.00 97.19 113 ALA A N 1
ATOM 907 C CA . ALA A 1 113 ? -5.604 -6.090 12.675 1.00 97.19 113 ALA A CA 1
ATOM 908 C C . ALA A 1 113 ? -5.003 -6.649 13.980 1.00 97.19 113 ALA A C 1
ATOM 910 O O . ALA A 1 113 ? -3.815 -6.985 13.998 1.00 97.19 113 ALA A O 1
ATOM 911 N N . PRO A 1 114 ? -5.785 -6.799 15.064 1.00 95.62 114 PRO A N 1
ATOM 912 C CA . PRO A 1 114 ? -5.322 -7.400 16.315 1.00 95.62 114 PRO A CA 1
ATOM 913 C C . PRO A 1 114 ? -5.155 -8.924 16.200 1.00 95.62 114 PRO A C 1
ATOM 915 O O . PRO A 1 114 ? -5.962 -9.710 16.703 1.00 95.62 114 PRO A O 1
ATOM 918 N N . LEU A 1 115 ? -4.112 -9.354 15.487 1.00 94.12 115 LEU A N 1
ATOM 919 C CA . LEU A 1 115 ? -3.903 -10.742 15.081 1.00 94.12 115 LEU A CA 1
ATOM 920 C C . LEU A 1 115 ? -3.275 -11.585 16.199 1.00 94.12 115 LEU A C 1
ATOM 922 O O . LEU A 1 115 ? -3.746 -12.686 16.506 1.00 94.12 115 LEU A O 1
ATOM 926 N N . ASN A 1 116 ? -2.205 -11.075 16.812 1.00 96.19 116 ASN A N 1
ATOM 927 C CA . ASN A 1 116 ? -1.457 -11.780 17.852 1.00 96.19 116 ASN A CA 1
ATOM 928 C C . ASN A 1 116 ? -1.918 -11.372 19.255 1.00 96.19 116 ASN A C 1
ATOM 930 O O . ASN A 1 116 ? -2.029 -12.223 20.144 1.00 96.19 116 ASN A O 1
ATOM 934 N N . ARG A 1 117 ? -2.223 -10.084 19.442 1.00 95.31 117 ARG A N 1
ATOM 935 C CA . ARG A 1 117 ? -2.701 -9.484 20.694 1.00 95.31 117 ARG A CA 1
ATOM 936 C C . ARG A 1 117 ? -3.870 -8.541 20.430 1.00 95.31 117 ARG A C 1
ATOM 938 O O . ARG A 1 117 ? -3.962 -7.942 19.371 1.00 95.31 117 ARG A O 1
ATOM 945 N N . ARG A 1 118 ? -4.747 -8.383 21.426 1.00 91.81 118 ARG A N 1
ATOM 946 C CA . ARG A 1 118 ? -5.930 -7.508 21.319 1.00 91.81 118 ARG A CA 1
ATOM 947 C C . ARG A 1 118 ? -5.595 -6.017 21.341 1.00 91.81 118 ARG A C 1
ATOM 949 O O . ARG A 1 118 ? -6.369 -5.226 20.825 1.00 91.81 118 ARG A O 1
ATOM 956 N N . ASP A 1 119 ? -4.476 -5.645 21.951 1.00 91.88 119 ASP A N 1
ATOM 957 C CA . ASP A 1 119 ? -4.054 -4.258 22.158 1.00 91.88 119 ASP A CA 1
ATOM 958 C C . ASP A 1 119 ? -3.019 -3.773 21.131 1.00 91.88 119 ASP A C 1
ATOM 960 O O . ASP A 1 119 ? -2.492 -2.669 21.253 1.00 91.88 119 ASP A O 1
ATOM 964 N N . PHE A 1 120 ? -2.713 -4.588 20.120 1.00 93.88 120 PHE A N 1
ATOM 965 C CA . PHE A 1 120 ? -1.720 -4.268 19.106 1.00 93.88 120 PHE A CA 1
ATOM 966 C C . PHE A 1 120 ? -2.227 -4.641 17.718 1.00 93.88 120 PHE A C 1
ATOM 968 O O . PHE A 1 120 ? -2.662 -5.765 17.501 1.00 93.88 120 PHE A O 1
ATOM 975 N N . TYR A 1 121 ? -2.151 -3.700 16.781 1.00 95.75 121 TYR A N 1
ATOM 976 C CA . TYR A 1 121 ? -2.555 -3.899 15.394 1.00 95.75 121 TYR A CA 1
ATOM 977 C C . TYR A 1 121 ? -1.353 -4.389 14.584 1.00 95.75 121 TYR A C 1
ATOM 979 O O . TYR A 1 121 ? -0.526 -3.600 14.126 1.00 95.75 121 TYR A O 1
ATOM 987 N N . ASP A 1 122 ? -1.254 -5.707 14.428 1.00 96.44 122 ASP A N 1
ATOM 988 C CA . ASP A 1 122 ? -0.250 -6.358 13.594 1.00 96.44 122 ASP A CA 1
ATOM 989 C C . ASP A 1 122 ? -0.548 -6.108 12.113 1.00 96.44 122 ASP A C 1
ATOM 991 O O . ASP A 1 122 ? -1.699 -6.187 11.682 1.00 96.44 122 ASP A O 1
ATOM 995 N N . GLU A 1 123 ? 0.486 -5.870 11.309 1.00 96.31 123 GLU A N 1
ATOM 996 C CA . GLU A 1 123 ? 0.354 -5.930 9.853 1.00 96.31 123 GLU A CA 1
ATOM 997 C C . GLU A 1 123 ? -0.010 -7.368 9.455 1.00 96.31 123 GLU A C 1
ATOM 999 O O . GLU A 1 123 ? 0.710 -8.299 9.813 1.00 96.31 123 GLU A O 1
ATOM 1004 N N . PHE A 1 124 ? -1.114 -7.565 8.730 1.00 94.75 124 PHE A N 1
ATOM 1005 C CA . PHE A 1 124 ? -1.529 -8.908 8.309 1.00 94.75 124 PHE A CA 1
ATOM 1006 C C . PHE A 1 124 ? -1.697 -9.064 6.800 1.00 94.75 124 PHE A C 1
ATOM 1008 O O . PHE A 1 124 ? -1.703 -10.196 6.323 1.00 94.75 124 PHE A O 1
ATOM 1015 N N . MET A 1 125 ? -1.840 -7.979 6.034 1.00 97.56 125 MET A N 1
ATOM 1016 C CA . MET A 1 125 ? -1.939 -8.066 4.577 1.00 97.56 125 MET A CA 1
ATOM 1017 C C . MET A 1 125 ? -1.309 -6.858 3.889 1.00 97.56 125 MET A C 1
ATOM 1019 O O . MET A 1 125 ? -1.525 -5.725 4.307 1.00 97.56 125 MET A O 1
ATOM 1023 N N . VAL A 1 126 ? -0.552 -7.099 2.818 1.00 98.12 126 VAL A N 1
ATOM 1024 C CA . VAL A 1 126 ? 0.170 -6.082 2.037 1.00 98.12 126 VAL A CA 1
ATOM 1025 C C . VAL A 1 126 ? -0.142 -6.249 0.558 1.00 98.12 126 VAL A C 1
ATOM 1027 O O . VAL A 1 126 ? -0.028 -7.354 0.029 1.00 98.12 126 VAL A O 1
ATOM 1030 N N . PHE A 1 127 ? -0.450 -5.140 -0.110 1.00 98.56 127 PHE A N 1
ATOM 1031 C CA . PHE A 1 127 ? -0.592 -5.031 -1.560 1.00 98.56 127 PHE A CA 1
ATOM 1032 C C . PHE A 1 127 ? 0.415 -4.004 -2.067 1.00 98.56 127 PHE A C 1
ATOM 1034 O O . PHE A 1 127 ? 0.275 -2.815 -1.775 1.00 98.56 127 PHE A O 1
ATOM 1041 N N . GLN A 1 128 ? 1.436 -4.446 -2.802 1.00 97.62 128 GLN A N 1
ATOM 1042 C CA . GLN A 1 128 ? 2.446 -3.557 -3.375 1.00 97.62 128 GLN A CA 1
ATOM 1043 C C . GLN A 1 128 ? 3.231 -4.271 -4.482 1.00 97.62 128 GLN A C 1
ATOM 1045 O O . GLN A 1 128 ? 3.714 -5.384 -4.284 1.00 97.62 128 GLN A O 1
ATOM 1050 N N . GLY A 1 129 ? 3.405 -3.599 -5.622 1.00 95.31 129 GLY A N 1
ATOM 1051 C CA . GLY A 1 129 ? 4.162 -4.123 -6.760 1.00 95.31 129 GLY A CA 1
ATOM 1052 C C . GLY A 1 129 ? 3.341 -5.064 -7.645 1.00 95.31 129 GLY A C 1
ATOM 1053 O O . GLY A 1 129 ? 2.831 -6.088 -7.197 1.00 95.31 129 GLY A O 1
ATOM 1054 N N . ALA A 1 130 ? 3.232 -4.713 -8.928 1.00 96.19 130 ALA A N 1
ATOM 1055 C CA . ALA A 1 130 ? 2.425 -5.420 -9.922 1.00 96.19 130 ALA A CA 1
ATOM 1056 C C . ALA A 1 130 ? 1.061 -5.889 -9.362 1.00 96.19 130 ALA A C 1
ATOM 1058 O O . ALA A 1 130 ? 0.293 -5.066 -8.862 1.00 96.19 130 ALA A O 1
ATOM 1059 N N . SER A 1 131 ? 0.739 -7.179 -9.460 1.00 97.56 131 SER A N 1
ATOM 1060 C CA . SER A 1 131 ? -0.476 -7.779 -8.889 1.00 97.56 131 SER A CA 1
ATOM 1061 C C . SER A 1 131 ? -0.186 -8.654 -7.667 1.00 97.56 131 SER A C 1
ATOM 1063 O O . SER A 1 131 ? -0.946 -9.575 -7.357 1.00 97.56 131 SER A O 1
ATOM 1065 N N . TYR A 1 132 ? 0.928 -8.390 -6.979 1.00 97.56 132 TYR A N 1
ATOM 1066 C CA . TYR A 1 132 ? 1.348 -9.164 -5.820 1.00 97.56 132 TYR A CA 1
ATOM 1067 C C . TYR A 1 132 ? 0.649 -8.713 -4.546 1.00 97.56 132 TYR A C 1
ATOM 1069 O O . TYR A 1 132 ? 0.371 -7.531 -4.330 1.00 97.56 132 TYR A O 1
ATOM 1077 N N . PHE A 1 133 ? 0.451 -9.679 -3.659 1.00 97.94 133 PHE A N 1
ATOM 1078 C CA . PHE A 1 133 ? 0.061 -9.429 -2.284 1.00 97.94 133 PHE A CA 1
ATOM 1079 C C . PHE A 1 133 ? 0.611 -10.511 -1.356 1.00 97.94 133 PHE A C 1
ATOM 1081 O O . PHE A 1 133 ? 0.956 -11.619 -1.778 1.00 97.94 133 PHE A O 1
ATOM 1088 N N . ARG A 1 134 ? 0.723 -10.178 -0.072 1.00 97.31 134 ARG A N 1
ATOM 1089 C CA . ARG A 1 134 ? 1.179 -11.089 0.985 1.00 97.31 134 ARG A CA 1
ATOM 1090 C C . ARG A 1 134 ? 0.215 -11.024 2.150 1.00 97.31 134 ARG A C 1
ATOM 1092 O O . ARG A 1 134 ? -0.329 -9.960 2.425 1.00 97.31 134 ARG A O 1
ATOM 1099 N N . GLY A 1 135 ? 0.033 -12.148 2.830 1.00 96.25 135 GLY A N 1
ATOM 1100 C CA . GLY A 1 135 ? -0.805 -12.247 4.018 1.00 96.25 135 GLY A CA 1
ATOM 1101 C C . GLY A 1 135 ? -0.104 -13.005 5.138 1.00 96.25 135 GLY A C 1
ATOM 1102 O O . GLY A 1 135 ? 0.716 -13.885 4.870 1.00 96.25 135 GLY A O 1
ATOM 1103 N N . LEU A 1 136 ? -0.445 -12.678 6.382 1.00 96.12 136 LEU A N 1
ATOM 1104 C CA . LEU A 1 136 ? 0.000 -13.366 7.587 1.00 96.12 136 LEU A CA 1
ATOM 1105 C C . LEU A 1 136 ? -1.188 -13.951 8.343 1.00 96.12 136 LEU A C 1
ATOM 1107 O O . LEU A 1 136 ? -2.246 -13.338 8.465 1.00 96.12 136 LEU A O 1
ATOM 1111 N N . GLY A 1 137 ? -0.970 -15.151 8.875 1.00 94.62 137 GLY A N 1
ATOM 1112 C CA . GLY A 1 137 ? -1.801 -15.727 9.924 1.00 94.62 137 GLY A CA 1
ATOM 1113 C C . GLY A 1 137 ? -1.207 -15.433 11.299 1.00 94.62 137 GLY A C 1
ATOM 1114 O O . GLY A 1 137 ? -0.085 -14.932 11.416 1.00 94.62 137 GLY A O 1
ATOM 1115 N N . LYS A 1 138 ? -1.954 -15.768 12.352 1.00 95.56 138 LYS A N 1
ATOM 1116 C CA . LYS A 1 138 ? -1.493 -15.605 13.733 1.00 95.56 138 LYS A CA 1
ATOM 1117 C C . LYS A 1 138 ? -0.152 -16.311 13.949 1.00 95.56 138 LYS A C 1
ATOM 1119 O O . LYS A 1 138 ? -0.001 -17.473 13.588 1.00 95.56 138 LYS A O 1
ATOM 1124 N N . ASN A 1 139 ? 0.798 -15.604 14.559 1.00 95.31 139 ASN A N 1
ATOM 1125 C CA . ASN A 1 139 ? 2.170 -16.039 14.832 1.00 95.31 139 ASN A CA 1
ATOM 1126 C C . ASN A 1 139 ? 3.020 -16.389 13.592 1.00 95.31 139 ASN A C 1
ATOM 1128 O O . ASN A 1 139 ? 4.079 -17.003 13.734 1.00 95.31 139 ASN A O 1
ATOM 1132 N N . HIS A 1 140 ? 2.600 -16.006 12.384 1.00 95.50 140 HIS A N 1
ATOM 1133 C CA . HIS A 1 140 ? 3.403 -16.200 11.177 1.00 95.50 140 HIS A CA 1
ATOM 1134 C C . HIS A 1 140 ? 4.348 -15.025 10.909 1.00 95.50 140 HIS A C 1
ATOM 1136 O O . HIS A 1 140 ? 4.153 -13.903 11.373 1.00 95.50 140 HIS A O 1
ATOM 1142 N N . ARG A 1 141 ? 5.380 -15.299 10.108 1.00 92.81 141 ARG A N 1
ATOM 1143 C CA . ARG A 1 141 ? 6.265 -14.299 9.501 1.00 92.81 141 ARG A CA 1
ATOM 1144 C C . ARG A 1 141 ? 6.101 -14.344 7.989 1.00 92.81 141 ARG A C 1
ATOM 1146 O O . ARG A 1 141 ? 5.682 -15.369 7.449 1.00 92.81 141 ARG A O 1
ATOM 1153 N N . TYR A 1 142 ? 6.446 -13.255 7.304 1.00 92.44 142 TYR A N 1
ATOM 1154 C CA . TYR A 1 142 ? 6.361 -13.240 5.847 1.00 92.44 142 TYR A CA 1
ATOM 1155 C C . TYR A 1 142 ? 7.295 -14.278 5.235 1.00 92.44 142 TYR A C 1
ATOM 1157 O O . TYR A 1 142 ? 8.474 -14.348 5.575 1.00 92.44 142 TYR A O 1
ATOM 1165 N N . GLY A 1 143 ? 6.742 -15.040 4.296 1.00 92.44 143 GLY A N 1
ATOM 1166 C CA . GLY A 1 143 ? 7.481 -15.917 3.400 1.00 92.44 143 GLY A CA 1
ATOM 1167 C C . GLY A 1 143 ? 7.039 -15.657 1.966 1.00 92.44 143 GLY A C 1
ATOM 1168 O O . GLY A 1 143 ? 7.505 -14.722 1.316 1.00 92.44 143 GLY A O 1
ATOM 1169 N N . LEU A 1 144 ? 6.106 -16.478 1.486 1.00 93.19 144 LEU A N 1
ATOM 1170 C CA . LEU A 1 144 ? 5.620 -16.449 0.108 1.00 93.19 144 LEU A CA 1
ATOM 1171 C C . LEU A 1 144 ? 4.773 -15.204 -0.204 1.00 93.19 144 LEU A C 1
ATOM 1173 O O . LEU A 1 144 ? 4.176 -14.581 0.673 1.00 93.19 144 LEU A O 1
ATOM 1177 N N . SER A 1 145 ? 4.702 -14.878 -1.496 1.00 95.00 145 SER A N 1
ATOM 1178 C CA . SER A 1 145 ? 3.725 -13.935 -2.051 1.00 95.00 145 SER A CA 1
ATOM 1179 C C . SER A 1 145 ? 2.725 -14.676 -2.922 1.00 95.00 145 SER A C 1
ATOM 1181 O O . SER A 1 145 ? 3.082 -15.665 -3.559 1.00 95.00 145 SER A O 1
ATOM 1183 N N . ALA A 1 146 ? 1.512 -14.148 -3.006 1.00 97.00 146 ALA A N 1
ATOM 1184 C CA . ALA A 1 146 ? 0.568 -14.480 -4.059 1.00 97.00 146 ALA A CA 1
ATOM 1185 C C . ALA A 1 146 ? 0.619 -13.410 -5.160 1.00 97.00 146 ALA A C 1
ATOM 1187 O O . ALA A 1 146 ? 1.078 -12.288 -4.930 1.00 97.00 146 ALA A O 1
ATOM 1188 N N . ARG A 1 147 ? 0.130 -13.757 -6.353 1.00 96.06 147 ARG A N 1
ATOM 1189 C CA . ARG A 1 147 ? -0.170 -12.821 -7.446 1.00 96.06 147 ARG A CA 1
ATOM 1190 C C . ARG A 1 147 ? -1.603 -13.056 -7.895 1.00 96.06 147 ARG A C 1
ATOM 1192 O O . ARG A 1 147 ? -2.045 -14.201 -7.905 1.00 96.06 147 ARG A O 1
ATOM 1199 N N . ALA A 1 148 ? -2.316 -12.003 -8.280 1.00 96.00 148 ALA A N 1
ATOM 1200 C CA . ALA A 1 148 ? -3.691 -12.149 -8.757 1.00 96.00 148 ALA A CA 1
ATOM 1201 C C . ALA A 1 148 ? -3.779 -12.727 -10.176 1.00 96.00 148 ALA A C 1
ATOM 1203 O O . ALA A 1 148 ? -4.756 -13.397 -10.502 1.00 96.00 148 ALA A O 1
ATOM 1204 N N . LEU A 1 149 ? -2.769 -12.473 -11.013 1.00 96.62 149 LEU A N 1
ATOM 1205 C CA . LEU A 1 149 ? -2.687 -13.011 -12.366 1.00 96.62 149 LEU A CA 1
ATOM 1206 C C . LEU A 1 149 ? -1.221 -13.188 -12.774 1.00 96.62 149 LEU A C 1
ATOM 1208 O O . LEU A 1 149 ? -0.380 -12.339 -12.481 1.00 96.62 149 LEU A O 1
ATOM 1212 N N . ALA A 1 150 ? -0.937 -14.286 -13.464 1.00 96.06 150 ALA A N 1
ATOM 1213 C CA . ALA A 1 150 ? 0.350 -14.578 -14.075 1.00 96.06 150 ALA A CA 1
ATOM 1214 C C . ALA A 1 150 ? 0.111 -14.902 -15.552 1.00 96.06 150 ALA A C 1
ATOM 1216 O O . ALA A 1 150 ? -0.820 -15.645 -15.870 1.00 96.06 150 ALA A O 1
ATOM 1217 N N . LEU A 1 151 ? 0.905 -14.310 -16.441 1.00 96.38 151 LEU A N 1
ATOM 1218 C CA . LEU A 1 151 ? 0.769 -14.452 -17.888 1.00 96.38 151 LEU A CA 1
ATOM 1219 C C . LEU A 1 151 ? 2.126 -14.836 -18.473 1.00 96.38 151 LEU A C 1
ATOM 1221 O O . LEU A 1 151 ? 3.134 -14.211 -18.155 1.00 96.38 151 LEU A O 1
ATOM 1225 N N . ASN A 1 152 ? 2.141 -15.866 -19.319 1.00 95.94 152 ASN A N 1
ATOM 1226 C CA . ASN A 1 152 ? 3.343 -16.368 -19.997 1.00 95.94 152 ASN A CA 1
ATOM 1227 C C . ASN A 1 152 ? 4.504 -16.751 -19.055 1.00 95.94 152 ASN A C 1
ATOM 1229 O O . ASN A 1 152 ? 5.656 -16.809 -19.473 1.00 95.94 152 ASN A O 1
ATOM 1233 N N . THR A 1 153 ? 4.230 -17.044 -17.779 1.00 95.00 153 THR A N 1
ATOM 1234 C CA . THR A 1 153 ? 5.264 -17.490 -16.836 1.00 95.00 153 THR A CA 1
ATOM 1235 C C . THR A 1 153 ? 5.886 -18.800 -17.322 1.00 95.00 153 THR A C 1
ATOM 1237 O O . THR A 1 153 ? 5.180 -19.793 -17.492 1.00 95.00 153 THR A O 1
ATOM 1240 N N . ALA A 1 154 ? 7.207 -18.791 -17.532 1.00 94.94 154 ALA A N 1
ATOM 1241 C CA . ALA A 1 154 ? 7.975 -19.901 -18.110 1.00 94.94 154 ALA A CA 1
ATOM 1242 C C . ALA A 1 154 ? 7.491 -20.359 -19.506 1.00 94.94 154 ALA A C 1
ATOM 1244 O O . ALA A 1 154 ? 7.734 -21.498 -19.907 1.00 94.94 154 ALA A O 1
ATOM 1245 N N . GLY A 1 155 ? 6.797 -19.480 -20.235 1.00 93.81 155 GLY A N 1
ATOM 1246 C CA . GLY A 1 155 ? 6.377 -19.710 -21.613 1.00 93.81 155 GLY A CA 1
ATOM 1247 C C . GLY A 1 155 ? 7.466 -19.367 -22.638 1.00 93.81 155 GLY A C 1
ATOM 1248 O O . GLY A 1 155 ? 8.534 -18.874 -22.275 1.00 93.81 155 GLY A O 1
ATOM 1249 N N . PRO A 1 156 ? 7.201 -19.622 -23.933 1.00 95.19 156 PRO A N 1
ATOM 1250 C CA . PRO A 1 156 ? 8.089 -19.203 -25.019 1.00 95.19 156 PRO A CA 1
ATOM 1251 C C . PRO A 1 156 ? 8.095 -17.678 -25.220 1.00 95.19 156 PRO A C 1
ATOM 1253 O O . PRO A 1 156 ? 9.093 -17.127 -25.676 1.00 95.19 156 PRO A O 1
ATOM 1256 N N . GLU A 1 157 ? 6.996 -17.007 -24.867 1.00 96.56 157 GLU A N 1
ATOM 1257 C CA . GLU A 1 157 ? 6.881 -15.546 -24.855 1.00 96.56 157 GLU A CA 1
ATOM 1258 C C . GLU A 1 157 ? 7.394 -14.963 -23.527 1.00 96.56 157 GLU A C 1
ATOM 1260 O O . GLU A 1 157 ? 7.311 -15.641 -22.496 1.00 96.56 157 GLU A O 1
ATOM 1265 N N . PRO A 1 158 ? 7.877 -13.703 -23.503 1.00 96.44 158 PRO A N 1
ATOM 1266 C CA . PRO A 1 158 ? 8.270 -13.038 -22.265 1.00 96.44 158 PRO A CA 1
ATOM 1267 C C . PRO A 1 158 ? 7.143 -13.019 -21.223 1.00 96.44 158 PRO A C 1
ATOM 1269 O O . PRO A 1 158 ? 5.980 -12.773 -21.552 1.00 96.44 158 PRO A O 1
ATOM 1272 N N . GLU A 1 159 ? 7.498 -13.233 -19.952 1.00 97.44 159 GLU A N 1
ATOM 1273 C CA . GLU A 1 159 ? 6.545 -13.112 -18.846 1.00 97.44 159 GLU A CA 1
ATOM 1274 C C . GLU A 1 159 ? 5.998 -11.682 -18.777 1.00 97.44 159 GLU A C 1
ATOM 1276 O O . GLU A 1 159 ? 6.749 -10.703 -18.739 1.00 97.44 159 GLU A O 1
ATOM 1281 N N . GLU A 1 160 ? 4.675 -11.569 -18.710 1.00 95.94 160 GLU A N 1
ATOM 1282 C CA . GLU A 1 160 ? 4.000 -10.302 -18.476 1.00 95.94 160 GLU A CA 1
ATOM 1283 C C . GLU A 1 160 ? 3.578 -10.206 -17.011 1.00 95.94 160 GLU A C 1
ATOM 1285 O O . GLU A 1 160 ? 3.102 -11.170 -16.405 1.00 95.94 160 GLU A O 1
ATOM 1290 N N . PHE A 1 161 ? 3.709 -9.007 -16.441 1.00 95.44 161 PHE A N 1
ATOM 1291 C CA . PHE A 1 161 ? 3.385 -8.734 -15.043 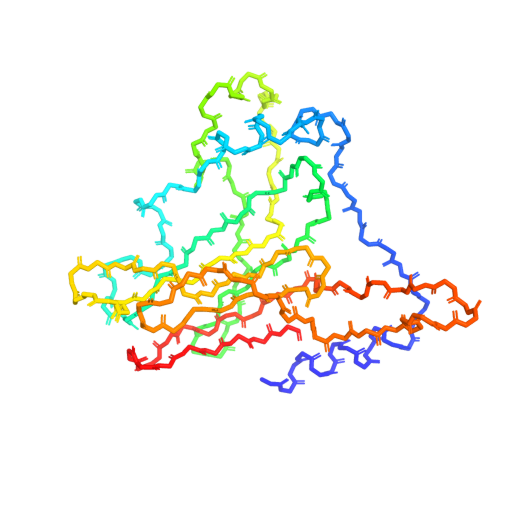1.00 95.44 161 PHE A CA 1
ATOM 1292 C C . PHE A 1 161 ? 2.161 -7.813 -14.949 1.00 95.44 161 PHE A C 1
ATOM 1294 O O . PHE A 1 161 ? 2.316 -6.588 -14.910 1.00 95.44 161 PHE A O 1
ATOM 1301 N N . PRO A 1 162 ? 0.932 -8.365 -14.889 1.00 96.31 162 PRO A N 1
ATOM 1302 C CA . PRO A 1 162 ? -0.271 -7.578 -14.658 1.00 96.31 162 PRO A CA 1
ATOM 1303 C C . PRO A 1 162 ? -0.159 -6.763 -13.375 1.00 96.31 162 PRO A C 1
ATOM 1305 O O . PRO A 1 162 ? 0.327 -7.257 -12.355 1.00 96.31 162 PRO A O 1
ATOM 1308 N N . ILE A 1 163 ? -0.654 -5.529 -13.422 1.00 96.38 163 ILE A N 1
ATOM 1309 C CA . ILE A 1 163 ? -0.609 -4.587 -12.304 1.00 96.38 163 ILE A CA 1
ATOM 1310 C C . ILE A 1 163 ? -2.008 -4.330 -11.745 1.00 96.38 163 ILE A C 1
ATOM 1312 O O . ILE A 1 163 ? -2.969 -4.185 -12.505 1.00 96.38 163 ILE A O 1
ATOM 1316 N N . PHE A 1 164 ? -2.119 -4.188 -10.425 1.00 97.75 164 PHE A N 1
ATOM 1317 C CA . PHE A 1 164 ? -3.276 -3.516 -9.844 1.00 97.75 164 PHE A CA 1
ATOM 1318 C C . PHE A 1 164 ? -3.166 -2.009 -10.087 1.00 97.75 164 PHE A C 1
ATOM 1320 O O . PHE A 1 164 ? -2.146 -1.401 -9.780 1.00 97.75 164 PHE A O 1
ATOM 1327 N N . ARG A 1 165 ? -4.214 -1.398 -10.655 1.00 96.25 165 ARG A N 1
ATOM 1328 C CA . ARG A 1 165 ? -4.256 0.054 -10.927 1.00 96.25 165 ARG A CA 1
ATOM 1329 C C . ARG A 1 165 ? -5.012 0.833 -9.861 1.00 96.25 165 ARG A C 1
ATOM 1331 O O . ARG A 1 165 ? -4.694 1.989 -9.587 1.00 96.25 165 ARG A O 1
ATOM 1338 N N . SER A 1 166 ? -6.032 0.212 -9.285 1.00 97.94 166 SER A N 1
ATOM 1339 C CA . SER A 1 166 ? -6.958 0.862 -8.371 1.00 97.94 166 SER A CA 1
ATOM 1340 C C . SER A 1 166 ? -7.483 -0.148 -7.363 1.00 97.94 166 SER A C 1
ATOM 1342 O O . SER A 1 166 ? -7.693 -1.304 -7.711 1.00 97.94 166 SER A O 1
ATOM 1344 N N . PHE A 1 167 ? -7.736 0.304 -6.141 1.00 98.75 167 PHE A N 1
ATOM 1345 C CA . PHE A 1 167 ? -8.334 -0.490 -5.078 1.00 98.75 167 PHE A CA 1
ATOM 1346 C C . PHE A 1 167 ? -9.539 0.236 -4.491 1.00 98.75 167 PHE A C 1
ATOM 1348 O O . PHE A 1 167 ? -9.492 1.444 -4.253 1.00 98.75 167 PHE A O 1
ATOM 1355 N N . TRP A 1 168 ? -10.598 -0.513 -4.210 1.00 98.56 168 TRP A N 1
ATOM 1356 C CA . TRP A 1 168 ? -11.766 -0.061 -3.462 1.00 98.56 168 TRP A CA 1
ATOM 1357 C C . TRP A 1 168 ? -11.836 -0.857 -2.169 1.00 98.56 168 TRP A C 1
ATOM 1359 O O . TRP A 1 168 ? -12.115 -2.055 -2.193 1.00 98.56 168 TRP A O 1
ATOM 1369 N N . ILE A 1 169 ? -11.560 -0.191 -1.055 1.00 98.50 169 ILE A N 1
ATOM 1370 C CA . ILE A 1 169 ? -11.502 -0.806 0.267 1.00 98.50 169 ILE A CA 1
ATOM 1371 C C . ILE A 1 169 ? -12.774 -0.406 1.005 1.00 98.50 169 ILE A C 1
ATOM 1373 O O . ILE A 1 169 ? -13.011 0.780 1.252 1.00 98.50 169 ILE A O 1
ATOM 1377 N N . GLU A 1 170 ? -13.622 -1.387 1.294 1.00 97.94 170 GLU A N 1
ATOM 1378 C CA . GLU A 1 170 ? -14.863 -1.148 2.024 1.00 97.94 170 GLU A CA 1
ATOM 1379 C C . GLU A 1 170 ? -14.559 -0.911 3.498 1.00 97.94 170 GLU A C 1
ATOM 1381 O O . GLU A 1 170 ? -13.793 -1.661 4.109 1.00 97.94 170 GLU A O 1
ATOM 1386 N N . LYS A 1 171 ? -15.161 0.142 4.058 1.00 97.75 171 LYS A N 1
ATOM 1387 C CA . LYS A 1 171 ? -15.151 0.370 5.498 1.00 97.75 171 LYS A CA 1
ATOM 1388 C C . LYS A 1 171 ? -15.806 -0.841 6.176 1.00 97.75 171 LYS A C 1
ATOM 1390 O O . LYS A 1 171 ? -16.948 -1.145 5.823 1.00 97.75 171 LYS A O 1
ATOM 1395 N N . PRO A 1 172 ? -15.111 -1.536 7.094 1.00 96.44 172 PRO A N 1
ATOM 1396 C CA . PRO A 1 172 ? -15.655 -2.719 7.744 1.00 96.44 172 PRO A CA 1
ATOM 1397 C C . PRO A 1 172 ? -16.952 -2.398 8.489 1.00 96.44 172 PRO A C 1
ATOM 1399 O O . PRO A 1 172 ? -17.027 -1.408 9.214 1.00 96.44 172 PRO A O 1
ATOM 1402 N N . ASP A 1 173 ? -17.958 -3.254 8.329 1.00 93.31 173 ASP A N 1
ATOM 1403 C CA . ASP A 1 173 ? -19.184 -3.260 9.136 1.00 93.31 173 ASP A CA 1
ATOM 1404 C C . ASP A 1 173 ? -19.063 -4.194 10.354 1.00 93.31 173 ASP A C 1
ATOM 1406 O O . ASP A 1 173 ? -19.856 -4.116 11.293 1.00 93.31 173 ASP A O 1
ATOM 1410 N N . LYS A 1 174 ? -18.065 -5.088 10.336 1.00 93.12 174 LYS A N 1
ATOM 1411 C CA . LYS A 1 174 ? -17.768 -6.073 11.377 1.00 93.12 174 LYS A CA 1
ATOM 1412 C C . LYS A 1 174 ? -16.258 -6.180 11.592 1.00 93.12 174 LYS A C 1
ATOM 1414 O O . LYS A 1 174 ? -15.511 -6.212 10.615 1.00 93.12 174 LYS A O 1
ATOM 1419 N N . PRO A 1 175 ? -15.792 -6.368 12.837 1.00 92.81 175 PRO A N 1
ATOM 1420 C CA . PRO A 1 175 ? -14.362 -6.385 13.140 1.00 92.81 175 PRO A CA 1
ATOM 1421 C C . PRO A 1 175 ? -13.627 -7.663 12.705 1.00 92.81 175 PRO A C 1
ATOM 1423 O O . PRO A 1 175 ? -12.421 -7.768 12.898 1.00 92.81 175 PRO A O 1
ATOM 1426 N N . GLN A 1 176 ? -14.323 -8.657 12.139 1.00 93.06 176 GLN A N 1
ATOM 1427 C CA . GLN A 1 176 ? -13.727 -9.929 11.707 1.00 93.06 176 GLN A CA 1
ATOM 1428 C C . GLN A 1 176 ? -13.467 -10.021 10.198 1.00 93.06 176 GLN A C 1
ATOM 1430 O O . GLN A 1 176 ? -12.830 -10.978 9.760 1.00 93.06 176 GLN A O 1
ATOM 1435 N N . ALA A 1 177 ? -13.967 -9.080 9.392 1.00 95.31 177 ALA A N 1
ATOM 1436 C CA . ALA A 1 177 ? -13.844 -9.143 7.940 1.00 95.31 177 ALA A CA 1
ATOM 1437 C C . ALA A 1 177 ? -13.609 -7.763 7.322 1.00 95.31 177 ALA A C 1
ATOM 1439 O O . ALA A 1 177 ? -14.234 -6.778 7.700 1.00 95.31 177 ALA A O 1
ATOM 1440 N N . ILE A 1 178 ? -12.744 -7.726 6.312 1.00 97.19 178 ILE A N 1
ATOM 1441 C CA . ILE A 1 178 ? -12.509 -6.558 5.467 1.00 97.19 178 ILE A CA 1
ATOM 1442 C C . ILE A 1 178 ? -12.6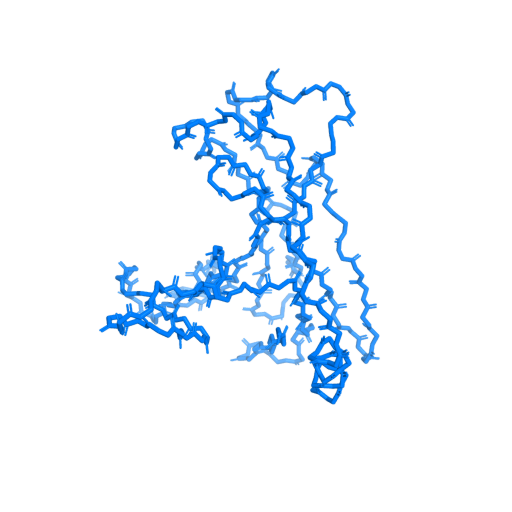15 -6.975 4.002 1.00 97.19 178 ILE A C 1
ATOM 1444 O O . ILE A 1 178 ? -12.142 -8.045 3.617 1.00 97.19 178 ILE A O 1
ATOM 1448 N N . THR A 1 179 ? -13.229 -6.122 3.183 1.00 97.38 179 THR A N 1
ATOM 1449 C CA . THR A 1 179 ? -13.420 -6.376 1.752 1.00 97.38 179 THR A CA 1
ATOM 1450 C C . THR A 1 179 ? -12.581 -5.408 0.926 1.00 97.38 179 THR A C 1
ATOM 1452 O O . THR A 1 179 ? -12.688 -4.189 1.068 1.00 97.38 179 THR A O 1
ATOM 1455 N N . VAL A 1 180 ? -11.773 -5.960 0.020 1.00 97.94 180 VAL A N 1
ATOM 1456 C CA . VAL A 1 180 ? -10.962 -5.216 -0.952 1.00 97.94 180 VAL A CA 1
ATOM 1457 C C . VAL A 1 180 ? -11.371 -5.651 -2.357 1.00 97.94 180 VAL A C 1
ATOM 1459 O O . VAL A 1 180 ? -11.350 -6.841 -2.667 1.00 97.94 180 VAL A O 1
ATOM 1462 N N . HIS A 1 181 ? -11.710 -4.696 -3.222 1.00 97.94 181 HIS A N 1
ATOM 1463 C CA . HIS A 1 181 ? -11.874 -4.922 -4.663 1.00 97.94 181 HIS A CA 1
ATOM 1464 C C . HIS A 1 181 ? -10.702 -4.292 -5.413 1.00 97.94 181 HIS A C 1
ATOM 1466 O O . HIS A 1 181 ? -10.257 -3.207 -5.035 1.00 97.94 181 HIS A O 1
ATOM 1472 N N . ALA A 1 182 ? -10.250 -4.936 -6.486 1.00 95.94 182 ALA A N 1
ATOM 1473 C CA . ALA A 1 182 ? -9.141 -4.484 -7.322 1.00 95.94 182 ALA A CA 1
ATOM 1474 C C . ALA A 1 182 ? -9.378 -4.840 -8.796 1.00 95.94 182 ALA A C 1
ATOM 1476 O O . ALA A 1 182 ? -10.075 -5.855 -9.041 1.00 95.94 182 ALA A O 1
#

pLDDT: mean 94.91, std 4.74, range [64.56, 98.81]

Organism: Pseudogymnoascus destructans (strain ATCC MYA-4855 / 20631-21) (NCBI:txid658429)

Nearest PDB structures (foldseek):
  1txk-assembly1_A  TM=8.979E-01  e=1.400E-15  Escherichia coli
  8ip2-assembly1_A-2  TM=9.181E-01  e=7.459E-15  Escherichia coli K-12
  8x18-assembly1_A  TM=8.762E-01  e=3.574E-12  Xanthomonas campestris pv. campestris str. ATCC 33913
  8x18-assembly1_B  TM=8.824E-01  e=1.133E-11  Xanthomonas campestris pv. campestris str. ATCC 33913
  8iox-assembly5_I  TM=8.444E-01  e=7.566E-12  Escherichia coli

Radius of gyration: 17.26 Å; Cα contacts (8 Å, |Δi|>4): 334; chains: 1; bounding box: 41×42×49 Å

Foldseek 3Di:
DVVVVVVVVVQVVDDDDAADFDDCAQQVVDAPVQQVLKDFDPVPWPCVPVPLQKTKTFRKQGHVLGGAAWEWEAEPNDTDTDADDCVRIDNHPSPVSADVVRGIGTQWMWMWGCQAHNVDTDTAKIDGDQQKIWGDHHPDDDDDIDGPDWDQVVHPDDTDGHHRRYKYWYRHPHSPDTDIDD